Protein AF-A0A9D0VDA5-F1 (afdb_monomer_lite)

Foldseek 3Di:
DDDDDDDDDDDDDDDDDDDDDDDDDDDDDDDDDDDDDDDDDDDDDDDDDDDDDDDDDDDDDDDDDDDDDDDPPPPPLCCDPVLCVLCLLLLLLLLQQLVCCLQPVQLVLCVLVVHDPVVSVVLSVVLVVLLVCLVVCLLVLQAPFFLLVLLLVLLLLLLVLLLVLLVLLVPPCSVVSNSVSSSSSSNSSSSNVSSSVVLLVLNDDPVSSVVCPVSSVVSSVVSNCCSNPVLSVQLVVQCVVPNNSNSNSVSSNVVSVVSVVSSVSSVPSRDDRPPRDRPDPPPVPPPPPPD

pLDDT: mean 78.09, std 24.29, range [27.5, 98.62]

Secondary structure (DSSP, 8-state):
--------------------------------PPP------------------------PPP-----SS-S---------HHHHHHHHHHHHHHHHHHHHIIIIIHHHHHHHTT--HHHHHHHHHHHHHHHHGGGGTHHHHHHHS-HHHHHHHHHHHHHHHHHHHHHHTTSTTHHHHHHHHHHHHHHHHHHHHHHHHHHHHHHS-HHHHHHHHHHHHHHHHHHHHIIIIIIHHHHHHHHHHH-HHHHHHHHHHHHHHHHHHHHHHHHHHS---TT--PPPTTGGGSSSS--

Structure (mmCIF, N/CA/C/O backbone):
data_AF-A0A9D0VDA5-F1
#
_entry.id   AF-A0A9D0VDA5-F1
#
loop_
_atom_site.group_PDB
_atom_site.id
_atom_site.type_symbol
_atom_site.label_atom_id
_atom_site.label_alt_id
_atom_site.label_comp_id
_atom_site.label_asym_id
_atom_site.label_entity_id
_atom_site.label_seq_id
_atom_site.pdbx_PDB_ins_code
_atom_site.Cartn_x
_atom_site.Cartn_y
_atom_site.Cartn_z
_atom_site.occupancy
_atom_site.B_iso_or_equiv
_atom_site.auth_seq_id
_atom_site.auth_c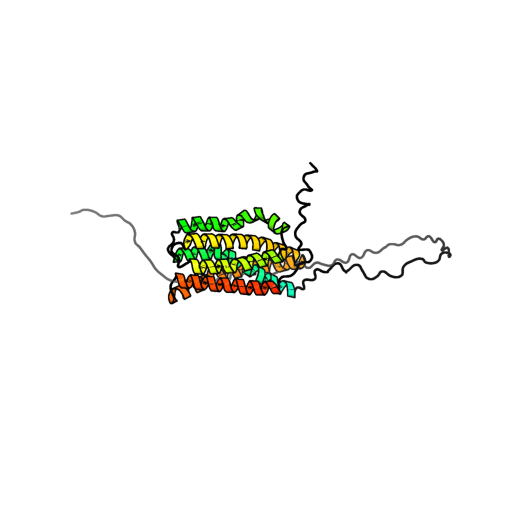omp_id
_atom_site.auth_asym_id
_atom_site.auth_atom_id
_atom_site.pdbx_PDB_model_num
ATOM 1 N N . MET A 1 1 ? -19.949 72.648 50.184 1.00 31.92 1 MET A N 1
ATOM 2 C CA . MET A 1 1 ? -18.698 72.488 50.962 1.00 31.92 1 MET A CA 1
ATOM 3 C C . MET A 1 1 ? -18.262 71.029 50.827 1.00 31.92 1 MET A C 1
ATOM 5 O O . MET A 1 1 ? -19.143 70.183 50.840 1.00 31.92 1 MET A O 1
ATOM 9 N N . PRO A 1 2 ? -16.984 70.754 50.528 1.00 56.03 2 PRO A N 1
ATOM 10 C CA . PRO A 1 2 ? -16.570 70.307 49.188 1.00 56.03 2 PRO A CA 1
ATOM 11 C C . PRO A 1 2 ? -15.742 69.003 49.183 1.00 56.03 2 PRO A C 1
ATOM 13 O O . PRO A 1 2 ? -15.325 68.540 50.236 1.00 56.03 2 PRO A O 1
ATOM 16 N N . GLY A 1 3 ? -15.422 68.460 47.996 1.00 38.38 3 GLY A N 1
ATOM 17 C CA . GLY A 1 3 ? -14.423 67.381 47.903 1.00 38.38 3 GLY A CA 1
ATOM 18 C C . GLY A 1 3 ? -14.119 66.739 46.539 1.00 38.38 3 GLY A C 1
ATOM 19 O O . GLY A 1 3 ? -14.156 65.527 46.452 1.00 38.38 3 GLY A O 1
ATOM 20 N N . LYS A 1 4 ? -13.819 67.550 45.512 1.00 41.69 4 LYS A N 1
ATOM 21 C CA . LYS A 1 4 ? -12.876 67.330 44.377 1.00 41.69 4 LYS A CA 1
ATOM 22 C C . LYS A 1 4 ? -12.778 65.963 43.629 1.00 41.69 4 LYS A C 1
ATOM 24 O O . LYS A 1 4 ? -12.296 64.968 44.145 1.00 41.69 4 LYS A O 1
ATOM 29 N N . CYS A 1 5 ? -13.090 66.049 42.326 1.00 27.50 5 CYS A N 1
ATOM 30 C CA . CYS A 1 5 ? -12.587 65.321 41.132 1.00 27.50 5 CYS A CA 1
ATOM 31 C C . CYS A 1 5 ? -11.042 65.380 40.933 1.00 27.50 5 CYS A C 1
ATOM 33 O O . CYS A 1 5 ? -10.420 66.185 41.630 1.00 27.50 5 CYS A O 1
ATOM 35 N N . PRO A 1 6 ? -10.440 64.811 39.848 1.00 67.88 6 PRO A N 1
ATOM 36 C CA . PRO A 1 6 ? -10.756 63.635 38.994 1.00 67.88 6 PRO A CA 1
ATOM 37 C C . PRO A 1 6 ? -9.468 62.833 38.599 1.00 67.88 6 PRO A C 1
ATOM 39 O O . PRO A 1 6 ? -8.429 63.023 39.214 1.00 67.88 6 PRO A O 1
ATOM 42 N N . GLU A 1 7 ? -9.534 61.967 37.566 1.00 43.44 7 GLU A N 1
ATOM 43 C CA . GLU A 1 7 ? -8.636 61.932 36.368 1.00 43.44 7 GLU A CA 1
ATOM 44 C C . GLU A 1 7 ? -8.471 60.483 35.823 1.00 43.44 7 GLU A C 1
ATOM 46 O O . GLU A 1 7 ? -7.860 59.640 36.463 1.00 43.44 7 GLU A O 1
ATOM 51 N N . ASN A 1 8 ? -9.256 60.085 34.799 1.00 40.09 8 ASN A N 1
ATOM 52 C CA . ASN A 1 8 ? -8.877 59.967 33.362 1.00 40.09 8 ASN A CA 1
ATOM 53 C C . ASN A 1 8 ? -8.042 58.689 33.099 1.00 40.09 8 ASN A C 1
ATOM 55 O O . ASN A 1 8 ? -7.098 58.414 33.816 1.00 40.09 8 ASN A O 1
ATOM 59 N N . ALA A 1 9 ? -8.294 57.795 32.145 1.00 39.72 9 ALA A N 1
ATOM 60 C CA . ALA A 1 9 ? -8.808 57.842 30.776 1.00 39.72 9 ALA A CA 1
ATOM 61 C C . ALA A 1 9 ? -9.233 56.383 30.415 1.00 39.72 9 ALA A C 1
ATOM 63 O O . ALA A 1 9 ? -8.871 55.464 31.136 1.00 39.72 9 ALA A O 1
ATOM 64 N N . ARG A 1 10 ? -9.931 55.996 29.342 1.00 39.72 10 ARG A N 1
ATOM 65 C CA . ARG A 1 10 ? -10.233 56.589 28.036 1.00 39.72 10 ARG A CA 1
ATOM 66 C C . ARG A 1 10 ? -11.338 55.709 27.387 1.00 39.72 10 ARG A C 1
ATOM 68 O O . ARG A 1 10 ? -11.274 54.487 27.485 1.00 39.72 10 ARG A O 1
ATOM 75 N N . LYS A 1 11 ? -12.334 56.335 26.744 1.00 35.53 11 LYS A N 1
ATOM 76 C CA . LYS A 1 11 ? -13.363 55.752 25.836 1.00 35.53 11 LYS A CA 1
ATOM 77 C C . LYS A 1 11 ? -12.675 55.135 24.586 1.00 35.53 11 LYS A C 1
ATOM 79 O O . LYS A 1 11 ? -11.646 55.674 24.192 1.00 35.53 11 LYS A O 1
ATOM 84 N N . MET A 1 12 ? -13.045 53.948 24.059 1.00 38.09 12 MET A N 1
ATOM 85 C CA . MET A 1 12 ? -14.156 53.603 23.114 1.00 38.09 12 MET A CA 1
ATOM 86 C C . MET A 1 12 ? -14.239 54.524 21.873 1.00 38.09 12 MET A C 1
ATOM 88 O O . MET A 1 12 ? -13.894 55.694 22.025 1.00 38.09 12 MET A O 1
ATOM 92 N N . PRO A 1 13 ? -14.893 54.168 20.739 1.00 49.78 13 PRO A N 1
ATOM 93 C CA . PRO A 1 13 ? -15.182 52.900 20.021 1.00 49.78 13 PRO A CA 1
ATOM 94 C C . PRO A 1 13 ? -14.811 53.047 18.494 1.00 49.78 13 PRO A C 1
ATOM 96 O O . PRO A 1 13 ? -14.209 54.044 18.122 1.00 49.78 13 PRO A O 1
ATOM 99 N N . GLY A 1 14 ? -14.909 52.080 17.567 1.00 38.03 14 GLY A N 1
ATOM 100 C CA . GLY A 1 14 ? -16.102 51.536 16.886 1.00 38.03 14 GLY A CA 1
ATOM 101 C C . GLY A 1 14 ? -16.583 52.345 15.651 1.00 38.03 14 GLY A C 1
ATOM 102 O O . GLY A 1 14 ? -17.078 53.446 15.844 1.00 38.03 14 GLY A O 1
ATOM 103 N N . VAL A 1 15 ? -16.567 51.699 14.458 1.00 38.84 15 VAL A N 1
ATOM 104 C CA . VAL A 1 15 ? -17.407 51.926 13.232 1.00 38.84 15 VAL A CA 1
ATOM 105 C C . VAL A 1 15 ? -17.038 53.193 12.395 1.00 38.84 15 VAL A C 1
ATOM 107 O O . VAL A 1 15 ? -16.824 54.242 12.971 1.00 38.84 15 VAL A O 1
ATOM 110 N N . GLU A 1 16 ? -16.818 53.215 11.060 1.00 35.59 16 GLU A N 1
ATOM 111 C CA . GLU A 1 16 ? -17.694 52.841 9.927 1.00 35.59 16 GLU A CA 1
ATOM 112 C C . GLU A 1 16 ? -17.002 52.920 8.521 1.00 35.59 16 GLU A C 1
ATOM 114 O O . GLU A 1 16 ? -16.037 53.651 8.334 1.00 35.59 16 GLU A O 1
ATOM 119 N N . ARG A 1 17 ? -17.564 52.161 7.558 1.00 36.16 17 ARG A N 1
ATOM 120 C CA . ARG A 1 17 ? -17.576 52.156 6.059 1.00 36.16 17 ARG A CA 1
ATOM 121 C C . ARG A 1 17 ? -16.579 52.917 5.136 1.00 36.16 17 ARG A C 1
ATOM 123 O O . ARG A 1 17 ? -16.511 54.134 5.110 1.00 36.16 17 ARG A O 1
ATOM 130 N N . ALA A 1 18 ? -16.030 52.112 4.209 1.00 38.81 18 ALA A N 1
ATOM 131 C CA . ALA A 1 18 ? -15.964 52.188 2.728 1.00 38.81 18 ALA A CA 1
ATOM 132 C C . ALA A 1 18 ? -15.865 53.529 1.963 1.00 38.81 18 ALA A C 1
ATOM 134 O O . ALA A 1 18 ? -16.826 54.289 1.924 1.00 38.81 18 ALA A O 1
ATOM 135 N N . THR A 1 19 ? -14.814 53.648 1.135 1.00 37.31 19 THR A N 1
ATOM 136 C CA . THR A 1 19 ? -14.836 54.286 -0.201 1.00 37.31 19 THR A CA 1
ATOM 137 C C . THR A 1 19 ? -13.821 53.627 -1.152 1.00 37.31 19 THR A C 1
ATOM 139 O O . THR A 1 19 ? -12.730 53.225 -0.752 1.00 37.31 19 THR A O 1
ATOM 142 N N . GLU A 1 20 ? -14.212 53.488 -2.423 1.00 38.09 20 GLU A N 1
ATOM 143 C CA . GLU A 1 20 ? -13.406 53.009 -3.554 1.00 38.09 20 GLU A CA 1
ATOM 144 C C . GLU A 1 20 ? -12.290 53.993 -3.943 1.00 38.09 20 GLU A C 1
ATOM 146 O O . GLU A 1 20 ? -12.523 55.201 -4.042 1.00 38.09 20 GLU A O 1
ATOM 151 N N . HIS A 1 21 ? -11.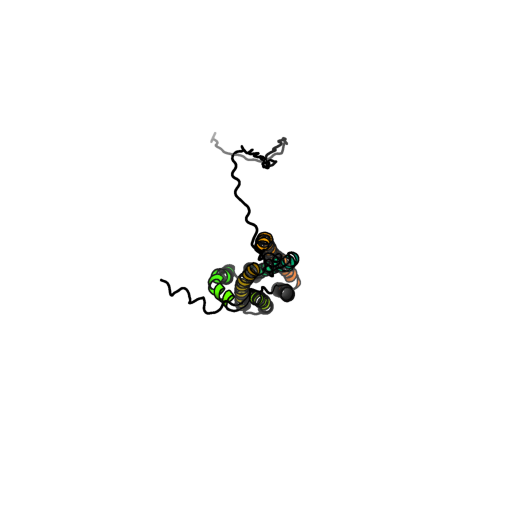116 53.475 -4.326 1.00 37.44 21 HIS A N 1
ATOM 152 C CA . HIS A 1 21 ? -10.295 54.147 -5.331 1.00 37.44 21 HIS A CA 1
ATOM 153 C C . HIS A 1 21 ? -9.469 53.182 -6.184 1.00 37.44 21 HIS A C 1
ATOM 155 O O . HIS A 1 21 ? -8.795 52.270 -5.711 1.00 37.44 21 HIS A O 1
ATOM 161 N N . SER A 1 22 ? -9.557 53.438 -7.484 1.00 43.28 22 SER A N 1
ATOM 162 C CA . SER A 1 22 ? -8.870 52.810 -8.600 1.00 43.28 22 SER A CA 1
ATOM 163 C C . SER A 1 22 ? -7.345 52.799 -8.465 1.00 43.28 22 SER A C 1
ATOM 165 O O . SER A 1 22 ? -6.737 53.829 -8.188 1.00 43.28 22 SER A O 1
ATOM 167 N N . GLY A 1 23 ? -6.719 51.677 -8.821 1.00 35.97 23 GLY A N 1
ATOM 168 C CA . GLY A 1 23 ? -5.271 51.590 -8.998 1.00 35.97 23 GLY A CA 1
ATOM 169 C C . GLY A 1 23 ? -4.882 50.378 -9.834 1.00 35.97 23 GLY A C 1
ATOM 170 O O . GLY A 1 23 ? -4.684 49.287 -9.312 1.00 35.97 23 GLY A O 1
ATOM 171 N N . ARG A 1 24 ? -4.779 50.564 -11.156 1.00 40.16 24 ARG A N 1
ATOM 172 C CA . ARG A 1 24 ? -4.154 49.601 -12.074 1.00 40.16 24 ARG A CA 1
ATOM 173 C C . ARG A 1 24 ? -2.717 49.333 -11.625 1.00 40.16 24 ARG A C 1
ATOM 175 O O . ARG A 1 24 ? -1.871 50.209 -11.763 1.00 40.16 24 ARG A O 1
ATOM 182 N N . SER A 1 25 ? -2.427 48.105 -11.211 1.00 40.22 25 SER A N 1
ATOM 183 C CA . SER A 1 25 ? -1.065 47.575 -11.172 1.00 40.22 25 SER A CA 1
ATOM 184 C C . SER A 1 25 ? -0.893 46.594 -12.330 1.00 40.22 25 SER A C 1
ATOM 186 O O . SER A 1 25 ? -1.501 45.525 -12.366 1.00 40.22 25 SER A O 1
ATOM 188 N N . ARG A 1 26 ? -0.117 47.008 -13.334 1.00 42.28 26 ARG A N 1
ATOM 189 C CA . ARG A 1 26 ? 0.438 46.143 -14.379 1.00 42.28 26 ARG A CA 1
ATOM 190 C C . ARG A 1 26 ? 1.925 45.954 -14.102 1.00 42.28 26 ARG A C 1
ATOM 192 O O . ARG A 1 26 ? 2.589 46.917 -13.727 1.00 42.28 26 ARG A O 1
ATOM 199 N N . SER A 1 27 ? 2.407 44.764 -14.474 1.00 41.44 27 SER A N 1
ATOM 200 C CA . SER A 1 27 ? 3.766 44.387 -14.927 1.00 41.44 27 SER A CA 1
ATOM 201 C C . SER A 1 27 ? 4.410 43.279 -14.066 1.00 41.44 27 SER A C 1
ATOM 203 O O . SER A 1 27 ? 3.973 43.093 -12.934 1.00 41.44 27 SE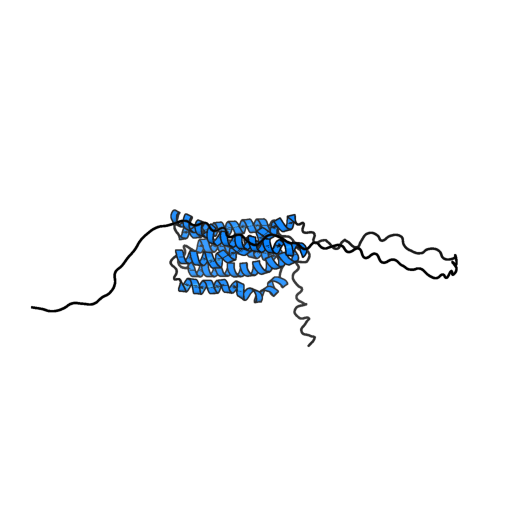R A O 1
ATOM 205 N N . PRO A 1 28 ? 5.443 42.543 -14.538 1.00 43.84 28 PRO A N 1
ATOM 206 C CA . PRO A 1 28 ? 6.037 42.484 -15.881 1.00 43.84 28 PRO A CA 1
ATOM 207 C C . PRO A 1 28 ? 6.438 41.034 -16.262 1.00 43.84 28 PRO A C 1
ATOM 209 O O . PRO A 1 28 ? 7.555 40.615 -15.983 1.00 43.84 28 PRO A O 1
ATOM 212 N N . TRP A 1 29 ? 5.594 40.250 -16.936 1.00 35.94 29 TRP A N 1
ATOM 213 C CA . TRP A 1 29 ? 6.047 38.962 -17.498 1.00 35.94 29 TRP A CA 1
ATOM 214 C C . TRP A 1 29 ? 5.509 38.756 -18.905 1.00 35.94 29 TRP A C 1
ATOM 216 O O . TRP A 1 29 ? 4.672 37.902 -19.169 1.00 35.94 29 TRP A O 1
ATOM 226 N N . THR A 1 30 ? 6.025 39.560 -19.834 1.00 45.59 30 THR A N 1
ATOM 227 C CA . THR A 1 30 ? 5.949 39.260 -21.263 1.00 45.59 30 THR A CA 1
ATOM 228 C C . THR A 1 30 ? 7.252 39.631 -21.963 1.00 45.59 30 THR A C 1
ATOM 230 O O . THR A 1 30 ? 7.603 40.802 -22.061 1.00 45.59 30 THR A O 1
ATOM 233 N N . ALA A 1 31 ? 7.868 38.591 -22.528 1.00 43.00 31 ALA A N 1
ATOM 234 C CA . ALA A 1 31 ? 8.718 38.577 -23.716 1.00 43.00 31 ALA A CA 1
ATOM 235 C C . ALA A 1 31 ? 10.140 39.170 -23.641 1.00 43.00 31 ALA A C 1
ATOM 237 O O . ALA A 1 31 ? 10.337 40.380 -23.647 1.00 43.00 31 ALA A O 1
ATOM 238 N N . ARG A 1 32 ? 11.134 38.288 -23.842 1.00 39.22 32 ARG A N 1
ATOM 239 C CA . ARG A 1 32 ? 11.932 38.234 -25.088 1.00 39.22 32 ARG A CA 1
ATOM 240 C C . ARG A 1 32 ? 12.783 36.958 -25.133 1.00 39.22 32 ARG A C 1
ATOM 242 O O . ARG A 1 32 ? 13.679 36.769 -24.323 1.00 39.22 32 ARG A O 1
ATOM 249 N N . ARG A 1 33 ? 12.508 36.089 -26.111 1.00 48.56 33 ARG A N 1
ATOM 250 C CA . ARG A 1 33 ? 13.415 35.005 -26.525 1.00 48.56 33 ARG A CA 1
ATOM 251 C C . ARG A 1 33 ? 14.551 35.611 -27.366 1.00 48.56 33 ARG A C 1
ATOM 253 O O . ARG A 1 33 ? 14.235 36.380 -28.280 1.00 48.56 33 ARG A O 1
ATOM 260 N N . PRO A 1 34 ? 15.832 35.276 -27.140 1.00 42.03 34 PRO A N 1
ATOM 261 C CA . PRO A 1 34 ? 16.901 35.684 -28.044 1.00 42.03 34 PRO A CA 1
ATOM 262 C C . PRO A 1 34 ? 16.787 34.908 -29.363 1.00 42.03 34 PRO A C 1
ATOM 264 O O . PRO A 1 34 ? 16.762 33.678 -29.374 1.00 42.03 34 PRO A O 1
ATOM 267 N N . ARG A 1 35 ? 16.703 35.625 -30.489 1.00 47.88 35 ARG A N 1
ATOM 268 C CA . ARG A 1 35 ? 16.877 35.046 -31.827 1.00 47.88 35 ARG A CA 1
ATOM 269 C C . ARG A 1 35 ? 18.361 34.733 -32.022 1.00 47.88 35 ARG A C 1
ATOM 271 O O . ARG A 1 35 ? 19.173 35.653 -32.045 1.00 47.88 35 ARG A O 1
ATOM 278 N N . LEU A 1 36 ? 18.702 33.460 -32.207 1.00 48.91 36 LEU A N 1
ATOM 279 C CA . LEU A 1 36 ? 20.015 33.051 -32.705 1.00 48.91 36 LEU A CA 1
ATOM 280 C C . LEU A 1 36 ? 20.150 33.523 -34.158 1.00 48.91 36 LEU A C 1
ATOM 282 O O . LEU A 1 36 ? 19.452 33.057 -35.059 1.00 48.91 36 LEU A O 1
ATOM 286 N N . ARG A 1 37 ? 21.021 34.509 -34.369 1.00 41.72 37 ARG A N 1
ATOM 287 C CA . ARG A 1 37 ? 21.368 35.053 -35.680 1.00 41.72 37 ARG A CA 1
ATOM 288 C C . ARG A 1 37 ? 22.383 34.099 -36.316 1.00 41.72 37 ARG A C 1
ATOM 290 O O . ARG A 1 37 ? 23.514 34.019 -35.850 1.00 41.72 37 ARG A O 1
ATOM 297 N N . ARG A 1 38 ? 21.981 33.364 -37.360 1.00 44.06 38 ARG A N 1
ATOM 298 C CA . ARG A 1 38 ? 22.910 32.620 -38.229 1.00 44.06 38 ARG A CA 1
ATOM 299 C C . ARG A 1 38 ? 23.853 33.629 -38.888 1.00 44.06 38 ARG A C 1
ATOM 301 O O . ARG A 1 38 ? 23.430 34.391 -39.752 1.00 44.06 38 ARG A O 1
ATOM 308 N N . GLY A 1 39 ? 25.104 33.665 -38.440 1.00 34.16 39 GLY A N 1
ATOM 309 C CA . GLY A 1 39 ? 26.191 34.341 -39.136 1.00 34.16 39 GLY A CA 1
ATOM 310 C C . GLY A 1 39 ? 26.776 33.398 -40.179 1.00 34.16 39 GLY A C 1
ATOM 311 O O . GLY A 1 39 ? 27.405 32.406 -39.830 1.00 34.16 39 GLY A O 1
ATOM 312 N N . SER A 1 40 ? 26.541 33.693 -41.453 1.00 43.00 40 SER A N 1
ATOM 313 C CA . SER A 1 40 ? 27.257 33.111 -42.584 1.00 43.00 40 SER A CA 1
ATOM 314 C C . SER A 1 40 ? 28.664 33.711 -42.637 1.00 43.00 40 SER A C 1
ATOM 316 O O . SER A 1 40 ? 28.831 34.846 -43.085 1.00 43.00 40 SER A O 1
ATOM 318 N N . VAL A 1 41 ? 29.671 32.974 -42.167 1.00 41.59 41 VAL A N 1
ATOM 319 C CA . VAL A 1 41 ? 31.073 33.313 -42.437 1.00 41.59 41 VAL A CA 1
ATOM 320 C C . VAL A 1 41 ? 31.451 32.656 -43.755 1.00 41.59 41 VAL A C 1
ATOM 322 O O . VAL A 1 41 ? 31.598 31.443 -43.858 1.00 41.59 41 VAL A O 1
ATOM 325 N N . GLN A 1 42 ? 31.538 33.492 -44.781 1.00 39.75 42 GLN A N 1
ATOM 326 C CA . GLN A 1 42 ? 31.983 33.148 -46.118 1.00 39.75 42 GLN A CA 1
ATOM 327 C C . GLN A 1 42 ? 33.481 33.460 -46.186 1.00 39.75 42 GLN A C 1
ATOM 329 O O . GLN A 1 42 ? 33.864 34.618 -46.335 1.00 39.75 42 GLN A O 1
ATOM 334 N N . ALA A 1 43 ? 34.328 32.444 -46.024 1.00 38.22 43 ALA A N 1
ATOM 335 C CA . ALA A 1 43 ? 35.764 32.572 -46.243 1.00 38.22 43 ALA A CA 1
ATOM 336 C C . ALA A 1 43 ? 36.088 32.120 -47.673 1.00 38.22 43 ALA A C 1
ATOM 338 O O . ALA A 1 43 ? 35.882 30.964 -48.036 1.00 38.22 43 ALA A O 1
ATOM 339 N N . ARG A 1 44 ? 36.536 33.073 -48.497 1.00 35.50 44 ARG A N 1
ATOM 340 C CA . ARG A 1 44 ? 37.102 32.843 -49.832 1.00 35.50 44 ARG A CA 1
ATOM 341 C C . ARG A 1 44 ? 38.560 32.405 -49.703 1.00 35.50 44 ARG A C 1
ATOM 343 O O . ARG A 1 44 ? 39.287 32.938 -48.869 1.00 35.50 44 ARG A O 1
ATOM 350 N N . CYS A 1 45 ? 38.966 31.494 -50.580 1.00 34.94 45 CYS A N 1
ATOM 351 C CA . CYS A 1 45 ? 40.355 31.136 -50.864 1.00 34.94 45 CYS A CA 1
ATOM 352 C C . CYS A 1 45 ? 41.149 32.310 -51.465 1.00 34.94 45 CYS A C 1
ATOM 354 O O . CYS A 1 45 ? 40.562 33.195 -52.097 1.00 34.94 45 CYS A O 1
ATOM 356 N N . PRO A 1 46 ? 42.486 32.206 -51.435 1.00 48.72 46 PRO A N 1
ATOM 357 C CA . PRO A 1 46 ? 43.295 32.489 -52.610 1.00 48.72 46 PRO A CA 1
ATOM 358 C C . PRO A 1 46 ? 44.080 31.256 -53.082 1.00 48.72 46 PRO A C 1
ATOM 360 O O . PRO A 1 46 ? 44.391 30.345 -52.320 1.00 48.72 46 PRO A O 1
ATOM 363 N N . ALA A 1 47 ? 44.324 31.261 -54.388 1.00 38.66 47 ALA A N 1
ATOM 364 C CA . ALA A 1 47 ? 44.941 30.231 -55.205 1.00 38.66 47 ALA A CA 1
ATOM 365 C C . ALA A 1 47 ? 46.472 30.166 -55.075 1.00 38.66 47 ALA A C 1
ATOM 367 O O . ALA A 1 47 ? 47.107 31.155 -54.713 1.00 38.66 47 ALA A O 1
ATOM 368 N N . GLY A 1 48 ? 47.048 29.043 -55.518 1.00 32.84 48 GLY A N 1
ATOM 369 C CA . GLY A 1 48 ? 48.411 29.009 -56.051 1.00 32.84 48 GLY A CA 1
ATOM 370 C C . GLY A 1 48 ? 49.121 27.660 -55.940 1.00 32.84 48 GLY A C 1
ATOM 371 O O . GLY A 1 48 ? 49.466 27.257 -54.836 1.00 32.84 48 GLY A O 1
ATOM 372 N N . GLY A 1 49 ? 49.428 27.047 -57.090 1.00 33.22 49 GLY A N 1
ATOM 373 C CA . GLY A 1 49 ? 50.712 26.362 -57.288 1.00 33.22 49 GLY A CA 1
ATOM 374 C C . GLY A 1 49 ? 50.698 24.847 -57.492 1.00 33.22 49 GLY A C 1
ATOM 375 O O . GLY A 1 49 ? 50.980 24.099 -56.566 1.00 33.22 49 GLY A O 1
ATOM 376 N N . ASP A 1 50 ? 50.412 24.444 -58.728 1.00 37.50 50 ASP A N 1
ATOM 377 C CA . ASP A 1 50 ? 50.992 23.354 -59.528 1.00 37.50 50 ASP A CA 1
ATOM 378 C C . ASP A 1 50 ? 52.012 22.400 -58.871 1.00 37.50 50 ASP A C 1
ATOM 380 O O . ASP A 1 50 ? 53.078 22.805 -58.416 1.00 37.50 50 ASP A O 1
ATOM 384 N N . THR A 1 51 ? 51.773 21.092 -58.997 1.00 42.00 51 THR A N 1
ATOM 385 C CA . THR A 1 51 ? 52.748 20.168 -59.609 1.00 42.00 51 THR A CA 1
ATOM 386 C C . THR A 1 51 ? 52.063 18.868 -60.018 1.00 42.00 51 THR A C 1
ATOM 388 O O . THR A 1 51 ? 51.346 18.225 -59.257 1.00 42.00 51 THR A O 1
ATOM 391 N N . MET A 1 52 ? 52.274 18.540 -61.286 1.00 35.97 52 MET A N 1
ATOM 392 C CA . MET A 1 52 ? 51.826 17.355 -61.990 1.00 35.97 52 MET A CA 1
ATOM 393 C C . MET A 1 52 ? 52.871 16.258 -61.793 1.00 35.97 52 MET A C 1
ATOM 395 O O . MET A 1 52 ? 54.031 16.475 -62.133 1.00 35.97 52 MET A O 1
ATOM 399 N N . THR A 1 53 ? 52.467 15.091 -61.299 1.00 40.47 53 THR A N 1
ATOM 400 C CA . THR A 1 53 ? 53.250 13.855 -61.419 1.00 40.47 53 THR A CA 1
ATOM 401 C C . THR A 1 53 ? 52.310 12.676 -61.652 1.00 40.47 53 THR A C 1
ATOM 403 O O . THR A 1 53 ? 51.597 12.232 -60.760 1.00 40.47 53 THR A O 1
ATOM 406 N N . GLU A 1 54 ? 52.300 12.261 -62.918 1.00 38.41 54 GLU A N 1
ATOM 407 C CA . GLU A 1 54 ? 52.381 10.881 -63.403 1.00 38.41 54 GLU A CA 1
ATOM 408 C C . GLU A 1 54 ? 51.442 9.822 -62.791 1.00 38.41 54 GLU A C 1
ATOM 410 O O . GLU A 1 54 ? 51.650 9.311 -61.694 1.00 38.41 54 GLU A O 1
ATOM 415 N N . GLN A 1 55 ? 50.428 9.440 -63.575 1.00 35.44 55 GLN A N 1
ATOM 416 C CA . GLN A 1 55 ? 49.649 8.214 -63.402 1.00 35.44 55 GLN A CA 1
ATOM 417 C C . GLN A 1 55 ? 50.401 7.030 -64.031 1.00 35.44 55 GLN A C 1
ATOM 419 O O . GLN A 1 55 ? 50.668 7.043 -65.231 1.00 35.44 55 GLN A O 1
ATOM 424 N N . ASP A 1 56 ? 50.676 5.999 -63.232 1.00 37.59 56 ASP A N 1
ATOM 425 C CA . ASP A 1 56 ? 51.139 4.679 -63.677 1.00 37.59 56 ASP A CA 1
ATOM 426 C C . ASP A 1 56 ? 49.936 3.708 -63.766 1.00 37.59 56 ASP A C 1
ATOM 428 O O . ASP A 1 56 ? 49.214 3.559 -62.772 1.00 37.59 56 ASP A O 1
ATOM 432 N N . PRO A 1 57 ? 49.645 3.073 -64.921 1.00 48.44 57 PRO A N 1
ATOM 433 C CA . PRO A 1 57 ? 48.441 2.277 -65.107 1.00 48.44 57 PRO A CA 1
ATOM 434 C C . PRO A 1 57 ? 48.725 0.769 -65.059 1.00 48.44 57 PRO A C 1
ATOM 436 O O . PRO A 1 57 ? 48.575 0.097 -66.071 1.00 48.44 57 PRO A O 1
ATOM 439 N N . THR A 1 58 ? 49.047 0.189 -63.902 1.00 44.59 58 THR A N 1
ATOM 440 C CA . THR A 1 58 ? 48.937 -1.275 -63.719 1.00 44.59 58 THR A CA 1
ATOM 441 C C . THR A 1 58 ? 48.709 -1.662 -62.260 1.00 44.59 58 THR A C 1
ATOM 443 O O . THR A 1 58 ? 49.665 -1.889 -61.526 1.00 44.59 58 THR A O 1
ATOM 446 N N . SER A 1 59 ? 47.447 -1.788 -61.837 1.00 39.25 59 SER A N 1
ATOM 447 C CA . SER A 1 59 ? 47.011 -2.698 -60.759 1.00 39.25 59 SER A CA 1
ATOM 448 C C . SER A 1 59 ? 45.476 -2.820 -60.755 1.00 39.25 59 SER A C 1
ATOM 450 O O . SER A 1 59 ? 44.795 -1.796 -60.826 1.00 39.25 59 SER A O 1
ATOM 452 N N . PRO A 1 60 ? 44.907 -4.040 -60.723 1.00 53.47 60 PRO A N 1
ATOM 453 C CA . PRO A 1 60 ? 43.458 -4.250 -60.715 1.00 53.47 60 PRO A CA 1
ATOM 454 C C . PRO A 1 60 ? 42.835 -3.858 -59.359 1.00 53.47 60 PRO A C 1
ATOM 456 O O . PRO A 1 60 ? 43.507 -3.970 -58.332 1.00 53.47 60 PRO A O 1
ATOM 459 N N . PRO A 1 61 ? 41.562 -3.419 -59.323 1.00 43.97 61 PRO A N 1
ATOM 460 C CA . PRO A 1 61 ? 40.928 -2.980 -58.088 1.00 43.97 61 PRO A CA 1
ATOM 461 C C . PRO A 1 61 ? 40.548 -4.188 -57.225 1.00 43.97 61 PRO A C 1
ATOM 463 O O . PRO A 1 61 ? 39.757 -5.033 -57.643 1.00 43.97 61 PRO A O 1
ATOM 466 N N . ALA A 1 62 ? 41.103 -4.248 -56.017 1.00 45.06 62 ALA A N 1
ATOM 467 C CA . ALA A 1 62 ? 40.581 -5.061 -54.929 1.00 45.06 62 ALA A CA 1
ATOM 468 C C . ALA A 1 62 ? 39.681 -4.185 -54.045 1.00 45.06 62 ALA A C 1
ATOM 470 O O . ALA A 1 62 ? 40.060 -3.075 -53.676 1.00 45.06 62 ALA A O 1
ATOM 471 N N . ASP A 1 63 ? 38.512 -4.735 -53.732 1.00 43.34 63 ASP A N 1
ATOM 472 C CA . ASP A 1 63 ? 37.672 -4.447 -52.571 1.00 43.34 63 ASP A CA 1
ATOM 473 C C . ASP A 1 63 ? 37.053 -3.045 -52.447 1.00 43.34 63 ASP A C 1
ATOM 475 O O . ASP A 1 63 ? 37.674 -2.086 -52.005 1.00 43.34 63 ASP A O 1
ATOM 479 N N . THR A 1 64 ? 35.760 -2.950 -52.775 1.00 44.84 64 THR A N 1
ATOM 480 C CA . THR A 1 64 ? 34.724 -2.258 -51.971 1.00 44.84 64 THR A CA 1
ATOM 481 C C . THR A 1 64 ? 33.356 -2.425 -52.644 1.00 44.84 64 THR A C 1
ATOM 483 O O . THR A 1 64 ? 32.769 -1.496 -53.193 1.00 44.84 64 THR A O 1
ATOM 486 N N . ALA A 1 65 ? 32.839 -3.651 -52.608 1.00 44.34 65 ALA A N 1
ATOM 487 C CA . ALA A 1 65 ? 31.409 -3.912 -52.722 1.00 44.34 65 ALA A CA 1
ATOM 488 C C . ALA A 1 65 ? 30.929 -4.427 -51.359 1.00 44.34 65 ALA A C 1
ATOM 490 O O . ALA A 1 65 ? 31.616 -5.236 -50.745 1.00 44.34 65 ALA A O 1
ATOM 491 N N . ASP A 1 66 ? 29.772 -3.929 -50.926 1.00 43.75 66 ASP A N 1
ATOM 492 C CA . ASP A 1 66 ? 29.010 -4.335 -49.740 1.00 43.75 66 ASP A CA 1
ATOM 493 C C . ASP A 1 66 ? 29.673 -4.169 -48.367 1.00 43.75 66 ASP A C 1
ATOM 495 O O . ASP A 1 66 ? 30.353 -5.057 -47.877 1.00 43.75 66 ASP A O 1
ATOM 499 N N . THR A 1 67 ? 29.344 -3.058 -47.697 1.00 44.25 67 THR A N 1
ATOM 500 C CA . THR A 1 67 ? 28.699 -3.077 -46.364 1.00 44.25 67 THR A CA 1
ATOM 501 C C . THR A 1 67 ? 28.052 -1.709 -46.104 1.00 44.25 67 THR A C 1
ATOM 503 O O . THR A 1 67 ? 28.508 -0.918 -45.277 1.00 44.25 67 THR A O 1
ATOM 506 N N . ALA A 1 68 ? 26.997 -1.391 -46.853 1.00 48.62 68 ALA A N 1
ATOM 507 C CA . ALA A 1 68 ? 25.877 -0.670 -46.258 1.00 48.62 68 ALA A CA 1
ATOM 508 C C . ALA A 1 68 ? 24.966 -1.739 -45.630 1.00 48.62 68 ALA A C 1
ATOM 510 O O . ALA A 1 68 ? 24.866 -2.828 -46.184 1.00 48.62 68 ALA A O 1
ATOM 511 N N . ASP A 1 69 ? 24.341 -1.424 -44.498 1.00 48.09 69 ASP A N 1
ATOM 512 C CA . ASP A 1 69 ? 23.529 -2.320 -43.658 1.00 48.09 69 ASP A CA 1
ATOM 513 C C . ASP A 1 69 ? 24.286 -3.425 -42.911 1.00 48.09 69 ASP A C 1
ATOM 515 O O . ASP A 1 69 ? 24.534 -4.499 -43.434 1.00 48.09 69 ASP A O 1
ATOM 519 N N . THR A 1 70 ? 24.605 -3.159 -41.638 1.00 47.12 70 THR A N 1
ATOM 520 C CA . THR A 1 70 ? 24.146 -3.944 -40.465 1.00 47.12 70 THR A CA 1
ATOM 521 C C . THR A 1 70 ? 24.895 -3.484 -39.208 1.00 47.12 70 THR A C 1
ATOM 523 O O . THR A 1 70 ? 25.641 -4.240 -38.590 1.00 47.12 70 THR A O 1
ATOM 526 N N . ALA A 1 71 ? 24.726 -2.221 -38.820 1.00 45.06 71 ALA A N 1
ATOM 527 C CA . ALA A 1 71 ? 25.194 -1.728 -37.522 1.00 45.06 71 ALA A CA 1
ATOM 528 C C . ALA A 1 71 ? 24.091 -0.961 -36.778 1.00 45.06 71 ALA A C 1
ATOM 530 O O . ALA A 1 71 ? 24.376 -0.010 -36.062 1.00 45.06 71 ALA A O 1
ATOM 531 N N . ASP A 1 72 ? 22.834 -1.383 -36.952 1.00 44.00 72 ASP A N 1
ATOM 532 C CA . ASP A 1 72 ? 21.692 -0.831 -36.212 1.00 44.00 72 ASP A CA 1
ATOM 533 C C . ASP A 1 72 ? 20.715 -1.924 -35.746 1.00 44.00 72 ASP A C 1
ATOM 535 O O . ASP A 1 72 ? 19.499 -1.814 -35.844 1.00 44.00 72 ASP A O 1
ATOM 539 N N . THR A 1 73 ? 21.250 -3.043 -35.252 1.00 43.91 73 THR A N 1
ATOM 540 C CA . THR A 1 73 ? 20.454 -4.081 -34.567 1.00 43.91 73 THR A CA 1
ATOM 541 C C . THR A 1 73 ? 20.691 -4.091 -33.058 1.00 43.91 73 THR A C 1
ATOM 543 O O . THR A 1 73 ? 20.482 -5.111 -32.406 1.00 43.91 73 THR A O 1
ATOM 546 N N . ALA A 1 74 ? 21.126 -2.965 -32.489 1.00 43.66 74 ALA A N 1
ATOM 547 C CA . ALA A 1 74 ? 21.335 -2.810 -31.049 1.00 43.66 74 ALA A CA 1
ATOM 548 C C . ALA A 1 74 ? 20.222 -2.001 -30.349 1.00 43.66 74 ALA A C 1
ATOM 550 O O . ALA A 1 74 ? 20.460 -1.456 -29.277 1.00 43.66 74 ALA A O 1
ATOM 551 N N . ASP A 1 75 ? 19.007 -1.945 -30.910 1.00 44.00 75 ASP A N 1
ATOM 552 C CA . ASP A 1 75 ? 17.829 -1.371 -30.238 1.00 44.00 75 ASP A CA 1
ATOM 553 C C . ASP A 1 75 ? 16.727 -2.426 -30.047 1.00 44.00 75 ASP A C 1
ATOM 555 O O . ASP A 1 75 ? 15.648 -2.373 -30.627 1.00 44.00 75 ASP A O 1
ATOM 559 N N . THR A 1 76 ? 17.002 -3.463 -29.251 1.00 42.84 76 THR A N 1
ATOM 560 C CA . THR A 1 76 ? 15.987 -4.469 -28.872 1.00 42.84 76 THR A CA 1
ATOM 561 C C . THR A 1 76 ? 15.376 -4.217 -27.493 1.00 42.84 76 THR A C 1
ATOM 563 O O . THR A 1 76 ? 14.813 -5.130 -26.889 1.00 42.84 76 THR A O 1
ATOM 566 N N . ALA A 1 77 ? 15.431 -2.980 -26.997 1.00 50.38 77 ALA A N 1
ATOM 567 C CA . ALA A 1 77 ? 14.637 -2.531 -25.853 1.00 50.38 77 ALA A CA 1
ATOM 568 C C . ALA A 1 77 ? 13.578 -1.518 -26.308 1.00 50.38 77 ALA A C 1
ATOM 570 O O . ALA A 1 77 ? 13.375 -0.475 -25.687 1.00 50.38 77 ALA A O 1
ATOM 571 N N . ASP A 1 78 ? 12.891 -1.822 -27.409 1.00 52.41 78 ASP A N 1
ATOM 572 C CA . ASP A 1 78 ? 11.860 -0.954 -27.961 1.00 52.41 78 ASP A CA 1
ATOM 573 C C . ASP A 1 78 ? 10.549 -1.112 -27.160 1.00 52.41 78 ASP A C 1
ATOM 575 O O . ASP A 1 78 ? 9.521 -1.653 -27.592 1.00 52.41 78 ASP A O 1
ATOM 579 N N . THR A 1 79 ? 10.580 -0.667 -25.902 1.00 62.75 79 THR A N 1
ATOM 580 C CA . THR A 1 79 ? 9.364 -0.386 -25.146 1.00 62.75 79 THR A CA 1
ATOM 581 C C . THR A 1 79 ? 8.717 0.814 -25.826 1.00 62.75 79 THR A C 1
ATOM 583 O O . THR A 1 79 ? 9.065 1.960 -25.549 1.00 62.75 79 THR A O 1
ATOM 586 N N . SER A 1 80 ? 7.789 0.568 -26.754 1.00 81.81 80 SER A N 1
ATOM 587 C CA . SER A 1 80 ? 7.059 1.650 -27.421 1.00 81.81 80 SER A CA 1
ATOM 588 C C . SER A 1 80 ? 6.483 2.627 -26.385 1.00 81.81 80 SER A C 1
ATOM 590 O O . SER A 1 80 ? 6.047 2.216 -25.307 1.00 81.81 80 SER A O 1
ATOM 592 N N . TRP A 1 81 ? 6.454 3.931 -26.685 1.00 84.56 81 TRP A N 1
ATOM 593 C CA . TRP A 1 81 ? 5.910 4.948 -25.765 1.00 84.56 81 TRP A CA 1
ATOM 594 C C . TRP A 1 81 ? 4.513 4.592 -25.239 1.00 84.56 81 TRP A C 1
ATOM 596 O O . TRP A 1 81 ? 4.198 4.853 -24.080 1.00 84.56 81 TRP A O 1
ATOM 606 N N . ALA A 1 82 ? 3.689 3.955 -26.075 1.00 86.75 82 ALA A N 1
ATOM 607 C CA . ALA A 1 82 ? 2.377 3.449 -25.685 1.00 86.75 82 ALA A CA 1
ATOM 608 C C . ALA A 1 82 ? 2.468 2.400 -24.564 1.00 86.75 82 ALA A C 1
ATOM 610 O O . ALA A 1 82 ? 1.691 2.444 -23.611 1.00 86.75 82 ALA A O 1
ATOM 611 N N . ARG A 1 83 ? 3.446 1.488 -24.636 1.00 88.44 83 ARG A N 1
ATOM 612 C CA . ARG A 1 83 ? 3.698 0.495 -23.588 1.00 88.44 83 ARG A CA 1
ATOM 613 C C . ARG A 1 83 ? 4.173 1.163 -22.299 1.00 88.44 83 ARG A C 1
ATOM 615 O O . ARG A 1 83 ? 3.658 0.809 -21.248 1.00 88.44 83 ARG A O 1
ATOM 622 N N . ALA A 1 84 ? 5.064 2.154 -22.364 1.00 91.00 84 ALA A N 1
ATOM 623 C CA . ALA A 1 84 ? 5.491 2.920 -21.185 1.00 91.00 84 ALA A CA 1
ATOM 624 C C . ALA A 1 84 ? 4.304 3.594 -20.467 1.00 91.00 84 ALA A C 1
ATOM 626 O O . ALA A 1 84 ? 4.144 3.463 -19.253 1.00 91.00 84 ALA A O 1
ATOM 627 N N . TRP A 1 85 ? 3.409 4.233 -21.224 1.00 93.12 85 TRP A N 1
ATOM 628 C CA . TRP A 1 85 ? 2.180 4.826 -20.686 1.00 93.12 85 TRP A CA 1
ATOM 629 C C . TRP A 1 85 ? 1.218 3.814 -20.063 1.00 93.12 85 TRP A C 1
ATOM 631 O O . TRP A 1 85 ? 0.455 4.182 -19.174 1.00 93.12 85 TRP A O 1
ATOM 641 N N . ALA A 1 86 ? 1.244 2.556 -20.498 1.00 92.81 86 ALA A N 1
ATOM 642 C CA . ALA A 1 86 ? 0.335 1.543 -19.983 1.00 92.81 86 ALA A CA 1
ATOM 643 C C . ALA A 1 86 ? 0.695 1.076 -18.561 1.00 92.81 86 ALA A C 1
ATOM 645 O O . ALA A 1 86 ? -0.206 0.730 -17.801 1.00 92.81 86 ALA A O 1
ATOM 646 N N . TRP A 1 87 ? 1.976 1.073 -18.175 1.00 94.69 87 TRP A N 1
ATOM 647 C CA . TRP A 1 87 ? 2.391 0.548 -16.866 1.00 94.69 87 TRP A CA 1
ATOM 648 C C . TRP A 1 87 ? 3.026 1.575 -15.928 1.00 94.69 87 TRP A C 1
ATOM 650 O O . TRP A 1 87 ? 2.863 1.437 -14.720 1.00 94.69 87 TRP A O 1
ATOM 660 N N . VAL A 1 88 ? 3.718 2.611 -16.421 1.00 96.19 88 VAL A N 1
ATOM 661 C CA . VAL A 1 88 ? 4.386 3.594 -15.543 1.00 96.19 88 VAL A CA 1
ATOM 662 C C . VAL A 1 88 ? 3.383 4.305 -14.622 1.00 96.19 88 VAL A C 1
ATOM 664 O O . VAL A 1 88 ? 3.596 4.310 -13.408 1.00 96.19 88 VAL A O 1
ATOM 667 N N . PRO A 1 89 ? 2.269 4.874 -15.123 1.00 97.12 89 PRO A N 1
ATOM 668 C CA . PRO A 1 89 ? 1.345 5.610 -14.266 1.00 97.12 89 PRO A CA 1
ATOM 669 C C . PRO A 1 89 ? 0.678 4.721 -13.211 1.00 97.12 89 PRO A C 1
ATOM 671 O O . PRO A 1 89 ? 0.614 5.084 -12.036 1.00 97.12 89 PRO A O 1
ATOM 674 N N . SER A 1 90 ? 0.217 3.532 -13.610 1.00 97.06 90 SER A N 1
ATOM 675 C CA . SER A 1 90 ? -0.435 2.586 -12.702 1.00 97.06 90 SER A CA 1
ATOM 676 C C . SER A 1 90 ? 0.537 2.030 -11.663 1.00 97.06 90 SER A C 1
ATOM 678 O O . SER A 1 90 ? 0.171 1.918 -10.495 1.00 97.06 90 SER A O 1
ATOM 680 N N . LEU A 1 91 ? 1.784 1.740 -12.053 1.00 97.12 91 LEU A N 1
ATOM 681 C CA . LEU A 1 91 ? 2.818 1.252 -11.145 1.00 97.12 91 LEU A CA 1
ATOM 682 C C . LEU A 1 91 ? 3.082 2.259 -10.028 1.00 97.12 91 LEU A C 1
ATOM 684 O O . LEU A 1 91 ? 3.120 1.878 -8.861 1.00 97.12 91 LEU A O 1
ATOM 688 N N . TYR A 1 92 ? 3.199 3.543 -10.368 1.00 97.69 92 TYR A N 1
ATOM 689 C CA . TYR A 1 92 ? 3.482 4.590 -9.387 1.00 97.69 92 TYR A CA 1
ATOM 690 C C . TYR A 1 92 ? 2.273 5.014 -8.556 1.00 97.69 92 TYR A C 1
ATOM 692 O O . TYR A 1 92 ? 2.432 5.394 -7.396 1.00 97.69 92 TYR A O 1
ATOM 700 N N . PHE A 1 93 ? 1.063 4.865 -9.093 1.00 97.69 93 PHE A N 1
ATOM 701 C CA . PHE A 1 93 ? -0.147 4.945 -8.282 1.00 97.69 93 PHE A CA 1
ATOM 702 C C . PHE A 1 93 ? -0.176 3.830 -7.224 1.00 97.69 93 PHE A C 1
ATOM 704 O O . PHE A 1 93 ? -0.354 4.090 -6.034 1.00 97.69 93 PHE A O 1
ATOM 711 N N . VAL A 1 94 ? 0.084 2.586 -7.630 1.00 96.81 94 VAL A N 1
ATOM 712 C CA . VAL A 1 94 ? 0.128 1.439 -6.711 1.00 96.81 94 VAL A CA 1
ATOM 713 C C . VAL A 1 94 ? 1.310 1.521 -5.746 1.00 96.81 94 VAL A C 1
ATOM 715 O O . VAL A 1 94 ? 1.185 1.073 -4.616 1.00 96.81 94 VAL A O 1
ATOM 718 N N . GLN A 1 95 ? 2.427 2.136 -6.136 1.00 96.81 95 GLN A N 1
ATOM 719 C CA . GLN A 1 95 ? 3.552 2.395 -5.235 1.00 96.81 95 GLN A CA 1
ATOM 720 C C . GLN A 1 95 ? 3.167 3.359 -4.096 1.00 96.81 95 GLN A C 1
ATOM 722 O O . GLN A 1 95 ? 3.614 3.184 -2.966 1.00 96.81 95 GLN A O 1
ATOM 727 N N . GLY A 1 96 ? 2.325 4.365 -4.363 1.00 96.25 96 GLY A N 1
ATOM 728 C CA . GLY A 1 96 ? 1.922 5.351 -3.354 1.00 96.25 96 GLY A CA 1
ATOM 729 C C . GLY A 1 96 ? 0.860 4.857 -2.367 1.00 96.25 96 GLY A C 1
ATOM 730 O O . GLY A 1 96 ? 0.879 5.244 -1.200 1.00 96.25 96 GLY A O 1
ATOM 731 N N . LEU A 1 97 ? -0.050 3.979 -2.794 1.00 96.44 97 LEU A N 1
ATOM 732 C CA . LEU A 1 97 ? -1.161 3.518 -1.949 1.00 96.44 97 LEU A CA 1
ATOM 733 C C . LEU A 1 97 ? -0.741 2.850 -0.621 1.00 96.44 97 LEU A C 1
ATOM 735 O O . LEU A 1 97 ? -1.290 3.232 0.413 1.00 96.44 97 LEU A O 1
ATOM 739 N N . PRO A 1 98 ? 0.201 1.887 -0.577 1.00 96.50 98 PRO A N 1
ATOM 740 C CA . PRO A 1 98 ? 0.532 1.205 0.668 1.00 96.50 98 PRO A CA 1
ATOM 741 C C . PRO A 1 98 ? 1.238 2.134 1.660 1.00 96.50 98 PRO A C 1
ATOM 743 O O . PRO A 1 98 ? 1.022 2.012 2.865 1.00 96.50 98 PRO A O 1
ATOM 746 N N . TYR A 1 99 ? 2.001 3.117 1.167 1.00 95.75 99 TYR A N 1
ATOM 747 C CA . TYR A 1 99 ? 2.567 4.172 2.007 1.00 95.75 99 TYR A CA 1
ATOM 748 C C . TYR A 1 99 ? 1.467 4.932 2.762 1.00 95.75 99 TYR A C 1
ATOM 750 O O . TYR A 1 99 ? 1.553 5.099 3.977 1.00 95.75 99 TYR A O 1
ATOM 758 N N . VAL A 1 100 ? 0.405 5.333 2.063 1.00 95.94 100 VAL A N 1
ATOM 759 C CA . VAL A 1 100 ? -0.727 6.079 2.641 1.00 95.94 100 VAL A CA 1
ATOM 760 C C . VAL A 1 100 ? -1.521 5.217 3.609 1.00 95.94 100 VAL A C 1
ATOM 762 O O . VAL A 1 100 ? -1.894 5.668 4.691 1.00 95.94 100 VAL A O 1
ATOM 765 N N . VAL A 1 101 ? -1.753 3.956 3.240 1.00 97.00 101 VAL A N 1
ATOM 766 C CA . VAL A 1 101 ? -2.443 2.981 4.090 1.00 97.00 101 VAL A CA 1
ATOM 767 C C . VAL A 1 101 ? -1.753 2.862 5.451 1.00 97.00 101 VAL A C 1
ATOM 769 O O . VAL A 1 101 ? -2.408 2.897 6.493 1.00 97.00 101 VAL A O 1
ATOM 772 N N . VAL A 1 102 ? -0.427 2.750 5.453 1.00 97.12 102 VAL A N 1
ATOM 773 C CA . VAL A 1 102 ? 0.336 2.524 6.682 1.00 97.12 102 VAL A CA 1
ATOM 774 C C . VAL A 1 102 ? 0.549 3.811 7.475 1.00 97.12 102 VAL A C 1
ATOM 776 O O . VAL A 1 102 ? 0.405 3.788 8.694 1.00 97.12 102 VAL A O 1
ATOM 779 N N . ASN A 1 103 ? 0.887 4.925 6.825 1.00 94.62 103 ASN A N 1
ATOM 780 C CA . ASN A 1 103 ? 1.306 6.142 7.531 1.00 94.62 103 ASN A CA 1
ATOM 781 C C . ASN A 1 103 ? 0.144 7.077 7.876 1.00 94.62 103 ASN A C 1
ATOM 783 O O . ASN A 1 103 ? 0.219 7.803 8.866 1.00 94.62 103 ASN A O 1
ATOM 787 N N . ASN A 1 104 ? -0.945 7.033 7.107 1.00 94.50 104 ASN A N 1
ATOM 788 C CA . ASN A 1 104 ? -2.061 7.960 7.263 1.00 94.50 104 ASN A CA 1
ATOM 789 C C . ASN A 1 104 ? -3.335 7.225 7.675 1.00 94.50 104 ASN A C 1
ATOM 791 O O . ASN A 1 104 ? -3.921 7.564 8.703 1.00 94.50 104 ASN A O 1
ATOM 795 N N . LEU A 1 105 ? -3.759 6.196 6.930 1.00 95.56 105 LEU A N 1
ATOM 796 C CA . LEU A 1 105 ? -5.006 5.491 7.260 1.00 95.56 105 LEU A CA 1
ATOM 797 C C . LEU A 1 105 ? -4.903 4.785 8.606 1.00 95.56 105 LEU A C 1
ATOM 799 O O . LEU A 1 105 ? -5.871 4.833 9.354 1.00 95.56 105 LEU A O 1
ATOM 803 N N . SER A 1 106 ? -3.758 4.190 8.956 1.00 95.94 106 SER A N 1
ATOM 804 C CA . SER A 1 106 ? -3.606 3.545 10.268 1.00 95.94 106 SER A CA 1
ATOM 805 C C . SER A 1 106 ? -3.777 4.544 11.427 1.00 95.94 106 SER A C 1
ATOM 807 O O . SER A 1 106 ? -4.440 4.231 12.414 1.00 95.94 106 SER A O 1
ATOM 809 N N . VAL A 1 107 ? -3.277 5.779 11.282 1.00 96.25 107 VAL A N 1
ATOM 810 C CA . VAL A 1 107 ? -3.441 6.860 12.269 1.00 96.25 107 VAL A CA 1
ATOM 811 C C . VAL A 1 107 ? -4.912 7.222 12.426 1.00 96.25 107 VAL A C 1
ATOM 813 O O . VAL A 1 107 ? -5.410 7.275 13.551 1.00 96.25 107 VAL A O 1
ATOM 816 N N . VAL A 1 108 ? -5.613 7.460 11.313 1.00 96.75 108 VAL A N 1
ATOM 817 C CA . VAL A 1 108 ? -7.030 7.848 11.342 1.00 96.75 108 VAL A CA 1
ATOM 818 C C . VAL A 1 108 ? -7.887 6.703 11.887 1.00 96.75 108 VAL A C 1
ATOM 820 O O . VAL A 1 108 ? -8.686 6.932 12.790 1.00 96.75 108 VAL A O 1
ATOM 823 N N . LEU A 1 109 ? -7.660 5.472 11.425 1.00 97.12 109 LEU A N 1
ATOM 824 C CA . LEU A 1 109 ? -8.297 4.250 11.919 1.00 97.12 109 LEU A CA 1
ATOM 825 C C . LEU A 1 109 ? -8.181 4.142 13.441 1.00 97.12 109 LEU A C 1
ATOM 827 O O . LEU A 1 109 ? -9.193 4.133 14.139 1.00 97.12 109 LEU A O 1
ATOM 831 N N . TYR A 1 110 ? -6.959 4.136 13.977 1.00 97.44 110 TYR A N 1
ATOM 832 C CA . TYR A 1 110 ? -6.753 4.022 15.421 1.00 97.44 110 TYR A CA 1
ATOM 833 C C . TYR A 1 110 ? -7.331 5.204 16.189 1.00 97.44 110 TYR A C 1
ATOM 835 O O . TYR A 1 110 ? -7.829 5.025 17.301 1.00 97.44 110 TYR A O 1
ATOM 843 N N . LYS A 1 111 ? -7.328 6.399 15.592 1.00 96.81 111 LYS A N 1
ATOM 844 C CA . LYS A 1 111 ? -7.950 7.565 16.208 1.00 96.81 111 LYS A CA 1
ATOM 845 C C . LYS A 1 111 ? -9.468 7.421 16.315 1.00 96.81 111 LYS A C 1
ATOM 847 O O . LYS A 1 111 ? -10.023 7.801 17.343 1.00 96.81 111 LYS A O 1
ATOM 852 N N . THR A 1 112 ? -10.125 6.864 15.296 1.00 95.44 112 THR A N 1
ATOM 853 C CA . THR A 1 112 ? -11.576 6.599 15.323 1.00 95.44 112 THR A CA 1
ATOM 854 C C . THR A 1 112 ? -11.968 5.472 16.277 1.00 95.44 112 THR A C 1
ATOM 856 O O . THR A 1 112 ? -13.085 5.469 16.776 1.00 95.44 112 THR A O 1
ATOM 859 N N . LEU A 1 113 ? -11.040 4.558 16.578 1.00 94.88 113 LEU A N 1
ATOM 860 C CA . LEU A 1 113 ? -11.199 3.495 17.577 1.00 94.88 113 LEU A CA 1
ATOM 861 C C . LEU A 1 113 ? -10.742 3.929 18.982 1.00 94.88 113 LEU A C 1
ATOM 863 O O . LEU A 1 113 ? -10.456 3.090 19.831 1.00 94.88 113 LEU A O 1
ATOM 867 N N . GLU A 1 114 ? -10.622 5.240 19.210 1.00 95.25 114 GLU A N 1
ATOM 868 C CA . GLU A 1 114 ? -10.296 5.854 20.504 1.00 95.25 114 GLU A CA 1
ATOM 869 C C . GLU A 1 114 ? -8.948 5.420 21.117 1.00 95.25 114 GLU A C 1
ATOM 871 O O . GLU A 1 114 ? -8.706 5.575 22.317 1.00 95.25 114 GLU A O 1
ATOM 876 N N . VAL A 1 115 ? -8.005 4.946 20.296 1.00 96.56 115 VAL A N 1
ATOM 877 C CA . VAL A 1 115 ? -6.638 4.661 20.753 1.00 96.56 115 VAL A CA 1
ATOM 878 C C . VAL A 1 115 ? -5.939 5.974 21.125 1.00 96.56 115 VAL A C 1
ATOM 880 O O . VAL A 1 115 ? -6.067 7.001 20.453 1.00 96.56 115 VAL A O 1
ATOM 883 N N . SER A 1 116 ? -5.164 5.956 22.212 1.00 96.94 116 SER A N 1
ATOM 884 C CA . SER A 1 116 ? -4.455 7.147 22.680 1.00 96.94 116 SER A CA 1
ATOM 885 C C . SER A 1 116 ? -3.414 7.638 21.667 1.00 96.94 116 SER A C 1
ATOM 887 O O . SER A 1 116 ? -2.650 6.859 21.093 1.00 96.94 116 SER A O 1
ATOM 889 N N . ASN A 1 117 ? -3.322 8.962 21.501 1.00 95.50 117 ASN A N 1
ATOM 890 C CA . ASN A 1 117 ? -2.383 9.583 20.559 1.00 95.50 117 ASN A CA 1
ATOM 891 C C . ASN A 1 117 ? -0.923 9.177 20.831 1.00 95.50 117 ASN A C 1
ATOM 893 O O . ASN A 1 117 ? -0.154 9.021 19.893 1.00 95.50 117 ASN A O 1
ATOM 897 N N . SER A 1 118 ? -0.540 8.970 22.098 1.00 95.81 118 SER A N 1
ATOM 898 C CA . SER A 1 118 ? 0.814 8.532 22.458 1.00 95.81 118 SER A CA 1
ATOM 899 C C . SER A 1 118 ? 1.146 7.146 21.902 1.00 95.81 118 SER A C 1
ATOM 901 O O . SER A 1 118 ? 2.228 6.958 21.350 1.00 95.81 118 SER A O 1
ATOM 903 N N . ARG A 1 119 ? 0.210 6.190 21.992 1.00 94.56 119 ARG A N 1
ATOM 904 C CA . ARG A 1 119 ? 0.380 4.844 21.423 1.00 94.56 119 ARG A CA 1
ATOM 905 C C . ARG A 1 119 ? 0.402 4.889 19.903 1.00 94.56 119 ARG A C 1
ATOM 907 O O . ARG A 1 119 ? 1.246 4.226 19.310 1.00 94.56 119 ARG A O 1
ATOM 914 N N . ILE A 1 120 ? -0.483 5.682 19.295 1.00 94.50 120 ILE A N 1
ATOM 915 C CA . ILE A 1 120 ? -0.511 5.867 17.840 1.00 94.50 120 ILE A CA 1
ATOM 916 C C . ILE A 1 120 ? 0.853 6.373 17.369 1.00 94.50 120 ILE A C 1
ATOM 918 O O . ILE A 1 120 ? 1.504 5.680 16.599 1.00 94.50 120 ILE A O 1
ATOM 922 N N . THR A 1 121 ? 1.331 7.507 17.893 1.00 93.38 121 THR A N 1
ATOM 923 C CA . THR A 1 121 ? 2.619 8.096 17.492 1.00 93.38 121 THR A CA 1
ATOM 924 C C . THR A 1 121 ? 3.790 7.141 17.708 1.00 93.38 121 THR A C 1
ATOM 926 O O . THR A 1 121 ? 4.664 7.041 16.847 1.00 93.38 121 THR A O 1
ATOM 929 N N . PHE A 1 122 ? 3.820 6.429 18.839 1.00 94.81 122 PHE A N 1
ATOM 930 C CA . PHE A 1 122 ? 4.875 5.460 19.121 1.00 94.81 122 PHE A CA 1
ATOM 931 C C . PHE A 1 122 ? 4.922 4.369 18.047 1.00 94.81 122 PHE A C 1
ATOM 933 O O . PHE A 1 122 ? 5.963 4.157 17.427 1.00 94.81 122 PHE A O 1
ATOM 940 N N . TRP A 1 123 ? 3.795 3.712 17.775 1.00 92.94 123 TRP A N 1
ATOM 941 C CA . TRP A 1 123 ? 3.764 2.583 16.850 1.00 92.94 123 TRP A CA 1
ATOM 942 C C . TRP A 1 123 ? 3.867 2.990 15.381 1.00 92.94 123 TRP A C 1
ATOM 944 O O . TRP A 1 123 ? 4.540 2.308 14.611 1.00 92.94 123 TRP A O 1
ATOM 954 N N . THR A 1 124 ? 3.273 4.108 14.969 1.00 89.50 124 THR A N 1
ATOM 955 C CA . THR A 1 124 ? 3.363 4.560 13.572 1.00 89.50 124 THR A CA 1
ATOM 956 C C . THR A 1 124 ? 4.769 5.023 13.203 1.00 89.50 124 THR A C 1
ATOM 958 O O . THR A 1 124 ? 5.193 4.824 12.063 1.00 89.50 124 THR A O 1
ATOM 961 N N . SER A 1 125 ? 5.540 5.526 14.173 1.00 91.88 125 SER A N 1
ATOM 962 C CA . SER A 1 125 ? 6.974 5.793 13.993 1.00 91.88 125 SER A CA 1
ATOM 963 C C . SER A 1 125 ? 7.756 4.511 13.681 1.00 91.88 125 SER A C 1
ATOM 965 O O . SER A 1 125 ? 8.614 4.509 12.799 1.00 91.88 125 SER A O 1
ATOM 967 N N . TRP A 1 126 ? 7.426 3.396 14.344 1.00 93.00 126 TRP A N 1
ATOM 968 C CA . TRP A 1 126 ? 8.020 2.086 14.049 1.00 93.00 126 TRP A CA 1
ATOM 969 C C . TRP A 1 126 ? 7.615 1.549 12.677 1.00 93.00 126 TRP A C 1
ATOM 971 O O . TRP A 1 126 ? 8.449 0.986 11.975 1.00 93.00 126 TRP A O 1
ATOM 981 N N . LEU A 1 127 ? 6.364 1.751 12.260 1.00 93.94 127 LEU A N 1
ATOM 982 C CA . LEU A 1 127 ? 5.929 1.381 10.911 1.00 93.94 127 LEU A CA 1
ATOM 983 C C . LEU A 1 127 ? 6.702 2.177 9.848 1.00 93.94 127 LEU A C 1
ATOM 985 O O . LEU A 1 127 ? 7.231 1.593 8.903 1.00 93.94 127 LEU A O 1
ATOM 989 N N . SER A 1 128 ? 6.847 3.491 10.052 1.00 92.25 128 SER A N 1
ATOM 990 C CA . SER A 1 128 ? 7.602 4.395 9.169 1.00 92.25 128 SER A CA 1
ATOM 991 C C . SER A 1 128 ? 9.078 3.999 9.025 1.00 92.25 128 SER A C 1
ATOM 993 O O . SER A 1 128 ? 9.706 4.253 7.993 1.00 92.25 128 SER A O 1
ATOM 995 N N . LEU A 1 129 ? 9.643 3.343 10.043 1.00 94.06 129 LEU A N 1
ATOM 996 C CA . LEU A 1 129 ? 11.038 2.910 10.050 1.00 94.06 129 LEU A CA 1
ATOM 997 C C . LEU A 1 129 ? 11.354 1.909 8.926 1.00 94.06 129 LEU A C 1
ATOM 999 O O . LEU A 1 129 ? 12.486 1.880 8.442 1.00 94.06 129 LEU A O 1
ATOM 1003 N N . ALA A 1 130 ? 10.366 1.142 8.452 1.00 92.62 130 ALA A N 1
ATOM 1004 C CA . ALA A 1 130 ? 10.546 0.197 7.351 1.00 92.62 130 ALA A CA 1
ATOM 1005 C C . ALA A 1 130 ? 11.113 0.868 6.085 1.00 92.62 130 ALA A C 1
ATOM 1007 O O . ALA A 1 130 ? 12.001 0.319 5.435 1.00 92.62 130 ALA A O 1
ATOM 1008 N N . TRP A 1 131 ? 10.663 2.084 5.756 1.00 94.38 131 TRP A N 1
ATOM 1009 C CA . TRP A 1 131 ? 11.173 2.817 4.592 1.00 94.38 131 TRP A CA 1
ATOM 1010 C C . TRP A 1 131 ? 12.567 3.395 4.821 1.00 94.38 131 TRP A C 1
ATOM 1012 O O . TRP A 1 131 ? 13.354 3.447 3.880 1.00 94.38 131 TRP A O 1
ATOM 1022 N N . ALA A 1 132 ? 12.895 3.802 6.049 1.00 93.06 132 ALA A N 1
ATOM 1023 C CA . ALA A 1 132 ? 14.218 4.333 6.375 1.00 93.06 132 ALA A CA 1
ATOM 1024 C C . ALA A 1 132 ? 15.301 3.246 6.315 1.00 93.06 132 ALA A C 1
ATOM 1026 O O . ALA A 1 132 ? 16.408 3.488 5.839 1.00 93.06 132 ALA A O 1
ATOM 1027 N N . LEU A 1 133 ? 14.969 2.028 6.748 1.00 92.81 133 LEU A N 1
ATOM 1028 C CA . LEU A 1 133 ? 15.911 0.910 6.774 1.00 92.81 133 LEU A CA 1
ATOM 1029 C C . LEU A 1 133 ? 16.047 0.191 5.427 1.00 92.81 133 LEU A C 1
ATOM 1031 O O . LEU A 1 133 ? 16.926 -0.656 5.285 1.00 92.81 133 LEU A O 1
ATOM 1035 N N . LYS A 1 134 ? 15.240 0.542 4.415 1.00 92.25 134 LYS A N 1
ATOM 1036 C CA . LYS A 1 134 ? 15.162 -0.223 3.160 1.00 92.25 134 LYS A CA 1
ATOM 1037 C C . LYS A 1 134 ? 16.465 -0.322 2.373 1.00 92.25 134 LYS A C 1
ATOM 1039 O O . LYS A 1 134 ? 16.666 -1.282 1.634 1.00 92.25 134 LYS A O 1
ATOM 1044 N N . ALA A 1 135 ? 17.374 0.633 2.568 1.00 89.25 135 ALA A N 1
ATOM 1045 C CA . ALA A 1 135 ? 18.714 0.593 1.987 1.00 89.25 135 ALA A CA 1
ATOM 1046 C C . ALA A 1 135 ? 19.534 -0.624 2.458 1.00 89.25 135 ALA A C 1
ATOM 1048 O O . ALA A 1 135 ? 20.396 -1.095 1.724 1.00 89.25 135 ALA A O 1
ATOM 1049 N N . LEU A 1 136 ? 19.251 -1.166 3.648 1.00 91.88 136 LEU A N 1
ATOM 1050 C CA . LEU A 1 136 ? 19.980 -2.304 4.208 1.00 91.88 136 LEU A CA 1
ATOM 1051 C C . LEU A 1 136 ? 19.746 -3.600 3.416 1.00 91.88 136 LEU A C 1
ATOM 1053 O O . LEU A 1 136 ? 20.650 -4.424 3.307 1.00 91.88 136 LEU A O 1
ATOM 1057 N N . TRP A 1 137 ? 18.550 -3.784 2.849 1.00 90.88 137 TRP A N 1
ATOM 1058 C CA . TRP A 1 137 ? 18.192 -4.992 2.097 1.00 90.88 137 TRP A CA 1
ATOM 1059 C C . TRP A 1 137 ? 18.007 -4.763 0.596 1.00 90.88 137 TRP A C 1
ATOM 1061 O O . TRP A 1 137 ? 17.718 -5.719 -0.125 1.00 90.88 137 TRP A O 1
ATOM 1071 N N . SER A 1 138 ? 18.220 -3.551 0.076 1.00 89.44 138 SER A N 1
ATOM 1072 C CA . SER A 1 138 ? 18.169 -3.326 -1.374 1.00 89.44 138 SER A CA 1
ATOM 1073 C C . SER A 1 138 ? 19.144 -4.210 -2.175 1.00 89.44 138 SER A C 1
ATOM 1075 O O . SER A 1 138 ? 18.698 -4.754 -3.190 1.00 89.44 138 SER A O 1
ATOM 1077 N N . PRO A 1 139 ? 20.386 -4.515 -1.719 1.00 88.50 139 PRO A N 1
ATOM 1078 C CA . PRO A 1 139 ? 21.274 -5.417 -2.460 1.00 88.50 139 PRO A CA 1
ATOM 1079 C C . PRO A 1 139 ? 20.730 -6.849 -2.549 1.00 88.50 139 PRO 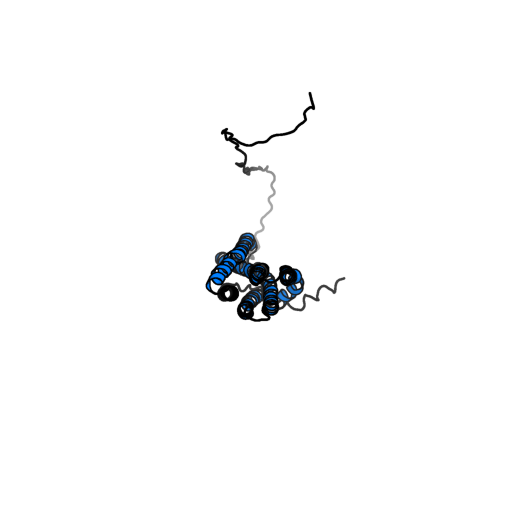A C 1
ATOM 1081 O O . PRO A 1 139 ? 20.956 -7.550 -3.534 1.00 88.50 139 PRO A O 1
ATOM 1084 N N . PHE A 1 140 ? 19.973 -7.289 -1.540 1.00 87.88 140 PHE A N 1
ATOM 1085 C CA . PHE A 1 140 ? 19.312 -8.594 -1.551 1.00 87.88 140 PHE A CA 1
ATOM 1086 C C . PHE A 1 140 ? 18.184 -8.635 -2.591 1.00 87.88 140 PHE A C 1
ATOM 1088 O O . PHE A 1 140 ? 18.074 -9.594 -3.357 1.00 87.88 140 PHE A O 1
ATOM 1095 N N . VAL A 1 141 ? 17.385 -7.568 -2.678 1.00 86.94 141 VAL A N 1
ATOM 1096 C CA . VAL A 1 141 ? 16.335 -7.431 -3.702 1.00 86.94 141 VAL A CA 1
ATOM 1097 C C . VAL A 1 141 ? 16.941 -7.402 -5.113 1.00 86.94 141 VAL A C 1
ATOM 1099 O O . VAL A 1 141 ? 16.326 -7.900 -6.057 1.00 86.94 141 VAL A O 1
ATOM 1102 N N . ASP A 1 142 ? 18.149 -6.858 -5.276 1.00 83.81 142 ASP A N 1
ATOM 1103 C CA . ASP A 1 142 ? 18.925 -6.881 -6.529 1.00 83.81 142 ASP A CA 1
ATOM 1104 C C . ASP A 1 142 ? 19.515 -8.258 -6.870 1.00 83.81 142 ASP A C 1
ATOM 1106 O O . ASP A 1 142 ? 19.571 -8.630 -8.042 1.00 83.81 142 ASP A O 1
ATOM 1110 N N . GLY A 1 143 ? 19.942 -9.032 -5.872 1.00 79.19 143 GLY A N 1
ATOM 1111 C CA . GLY A 1 143 ? 20.650 -10.297 -6.089 1.00 79.19 143 GLY A CA 1
ATOM 1112 C C . GLY A 1 143 ? 19.776 -11.550 -6.211 1.00 79.19 143 GLY A C 1
ATOM 1113 O O . GLY A 1 143 ? 20.248 -12.559 -6.724 1.00 79.19 143 GLY A O 1
ATOM 1114 N N . VAL A 1 144 ? 18.532 -11.539 -5.720 1.00 82.25 144 VAL A N 1
ATOM 1115 C CA . VAL A 1 144 ? 17.763 -12.789 -5.509 1.00 82.25 144 VAL A CA 1
ATOM 1116 C C . VAL A 1 144 ? 16.778 -13.123 -6.623 1.00 82.25 144 VAL A C 1
ATOM 1118 O O . VAL A 1 144 ? 16.592 -14.291 -6.958 1.00 82.25 144 VAL A O 1
ATOM 1121 N N . SER A 1 145 ? 16.095 -12.126 -7.174 1.00 84.75 145 SER A N 1
ATOM 1122 C CA . SER A 1 145 ? 15.024 -12.337 -8.148 1.00 84.75 145 SER A CA 1
ATOM 1123 C C . SER A 1 145 ? 14.885 -11.114 -9.048 1.00 84.75 145 SER A C 1
ATOM 1125 O O . SER A 1 145 ? 15.408 -10.046 -8.744 1.00 84.75 145 SER A O 1
ATOM 1127 N N . THR A 1 146 ? 14.156 -11.278 -10.148 1.00 89.75 146 THR A N 1
ATOM 1128 C CA . THR A 1 146 ? 13.857 -10.204 -11.093 1.00 89.75 146 THR A CA 1
ATOM 1129 C C . THR A 1 146 ? 12.990 -9.119 -10.452 1.00 89.75 146 THR A C 1
ATOM 1131 O O . THR A 1 146 ? 12.139 -9.409 -9.595 1.00 89.75 146 THR A O 1
ATOM 1134 N N . LYS A 1 147 ? 13.183 -7.869 -10.872 1.00 91.12 147 LYS A N 1
ATOM 1135 C CA . LYS A 1 147 ? 12.421 -6.698 -10.423 1.00 91.12 147 LYS A CA 1
ATOM 1136 C C . LYS A 1 147 ? 10.943 -6.875 -10.675 1.00 91.12 147 LYS A C 1
ATOM 1138 O O . LYS A 1 147 ? 10.150 -6.695 -9.753 1.00 91.12 147 LYS A O 1
ATOM 1143 N N . ARG A 1 148 ? 10.576 -7.368 -11.859 1.00 92.81 148 ARG A N 1
ATOM 1144 C CA . ARG A 1 148 ? 9.175 -7.671 -12.179 1.00 92.81 148 ARG A CA 1
ATOM 1145 C C . ARG A 1 148 ? 8.551 -8.645 -11.175 1.00 92.81 148 ARG A C 1
ATOM 1147 O O . ARG A 1 148 ? 7.434 -8.420 -10.710 1.00 92.81 148 ARG A O 1
ATOM 1154 N N . ARG A 1 149 ? 9.254 -9.730 -10.827 1.00 92.56 149 ARG A N 1
ATOM 1155 C CA . ARG A 1 149 ? 8.734 -10.739 -9.890 1.00 92.56 149 ARG A CA 1
ATOM 1156 C C . ARG A 1 149 ? 8.625 -10.186 -8.474 1.00 92.56 149 ARG A C 1
ATOM 1158 O O . ARG A 1 149 ? 7.631 -10.469 -7.815 1.00 92.56 149 ARG A O 1
ATOM 1165 N N . TRP A 1 150 ? 9.592 -9.386 -8.027 1.00 94.69 150 TRP A N 1
ATOM 1166 C CA . TRP A 1 150 ? 9.517 -8.708 -6.732 1.00 94.69 150 TRP A CA 1
ATOM 1167 C C . TRP A 1 150 ? 8.345 -7.729 -6.657 1.00 94.69 150 TRP A C 1
ATOM 1169 O O . TRP A 1 150 ? 7.570 -7.806 -5.707 1.00 94.69 150 TRP A O 1
ATOM 1179 N N . THR A 1 151 ? 8.167 -6.871 -7.666 1.00 95.44 151 THR A N 1
ATOM 1180 C CA . THR A 1 151 ? 7.038 -5.932 -7.745 1.00 95.44 151 THR A CA 1
ATOM 1181 C C . THR A 1 151 ? 5.709 -6.674 -7.602 1.00 95.44 151 THR A C 1
ATOM 1183 O O . THR A 1 151 ? 4.919 -6.369 -6.711 1.00 95.44 151 THR A O 1
ATOM 1186 N N . LEU A 1 152 ? 5.498 -7.719 -8.407 1.00 95.81 152 LEU A N 1
ATOM 1187 C CA . LEU A 1 152 ? 4.265 -8.507 -8.373 1.00 95.81 152 LEU A CA 1
ATOM 1188 C C . LEU A 1 152 ? 4.076 -9.262 -7.053 1.00 95.81 152 LEU A C 1
ATOM 1190 O O . LEU A 1 152 ? 2.973 -9.272 -6.514 1.00 95.81 152 LEU A O 1
ATOM 1194 N N . ALA A 1 153 ? 5.132 -9.881 -6.521 1.00 95.94 153 ALA A N 1
ATOM 1195 C CA . ALA A 1 153 ? 5.054 -10.645 -5.279 1.00 95.94 153 ALA A CA 1
ATOM 1196 C C . ALA A 1 153 ? 4.719 -9.750 -4.080 1.00 95.94 153 ALA A C 1
ATOM 1198 O O . ALA A 1 153 ? 3.854 -10.103 -3.281 1.00 95.94 153 ALA A O 1
ATOM 1199 N N . MET A 1 154 ? 5.361 -8.582 -3.968 1.00 97.44 154 MET A N 1
ATOM 1200 C CA . MET A 1 154 ? 5.094 -7.647 -2.874 1.00 97.44 154 MET A CA 1
ATOM 1201 C C . MET A 1 154 ? 3.678 -7.080 -2.968 1.00 97.44 154 MET A C 1
ATOM 1203 O O . MET A 1 154 ? 2.948 -7.108 -1.979 1.00 97.44 154 MET A O 1
ATOM 1207 N N . GLN A 1 155 ? 3.254 -6.665 -4.164 1.00 96.38 155 GLN A N 1
ATOM 1208 C CA . GLN A 1 155 ? 1.898 -6.175 -4.400 1.00 96.38 155 GLN A CA 1
ATOM 1209 C C . GLN A 1 155 ? 0.836 -7.240 -4.072 1.00 96.38 155 GLN A C 1
ATOM 1211 O O . GLN A 1 155 ? -0.132 -6.953 -3.368 1.00 96.38 155 GLN A O 1
ATOM 1216 N N . ALA A 1 156 ? 1.053 -8.487 -4.504 1.00 97.31 156 ALA A N 1
ATOM 1217 C CA . ALA A 1 156 ? 0.169 -9.607 -4.195 1.00 97.31 156 ALA A CA 1
ATOM 1218 C C . ALA A 1 156 ? 0.143 -9.927 -2.693 1.00 97.31 156 ALA A C 1
ATOM 1220 O O . ALA A 1 156 ? -0.916 -10.244 -2.161 1.00 97.31 156 ALA A O 1
ATOM 1221 N N . SER A 1 157 ? 1.281 -9.823 -1.997 1.00 97.81 157 SER A N 1
ATOM 1222 C CA . SER A 1 157 ? 1.382 -10.128 -0.562 1.00 97.81 157 SER A CA 1
ATOM 1223 C C . SER A 1 157 ? 0.634 -9.135 0.335 1.00 97.81 157 SER A C 1
ATOM 1225 O O . SER A 1 157 ? 0.191 -9.502 1.423 1.00 97.81 157 SER A O 1
ATOM 1227 N N . MET A 1 158 ? 0.428 -7.898 -0.126 1.00 98.25 158 MET A N 1
ATOM 1228 C CA . MET A 1 158 ? -0.338 -6.890 0.615 1.00 98.25 158 MET A CA 1
ATOM 1229 C C . MET A 1 158 ? -1.839 -7.189 0.641 1.00 98.25 158 MET A C 1
ATOM 1231 O O . MET A 1 158 ? -2.510 -6.809 1.596 1.00 98.25 158 MET A O 1
ATOM 1235 N N . VAL A 1 159 ? -2.374 -7.888 -0.368 1.00 98.56 159 VAL A N 1
ATOM 1236 C CA . VAL A 1 159 ? -3.801 -8.248 -0.439 1.00 98.56 159 VAL A CA 1
ATOM 1237 C C . VAL A 1 159 ? -4.240 -9.084 0.771 1.00 98.56 159 VAL A C 1
ATOM 1239 O O . VAL A 1 159 ? -5.130 -8.630 1.492 1.00 98.56 159 VAL A O 1
ATOM 1242 N N . PRO A 1 160 ? -3.641 -10.259 1.067 1.00 98.44 160 PRO A N 1
ATOM 1243 C CA . PRO A 1 160 ? -4.023 -11.025 2.246 1.00 98.44 160 PRO A CA 1
ATOM 1244 C C . PRO A 1 160 ? -3.727 -10.266 3.542 1.00 98.44 160 PRO A C 1
ATOM 1246 O O . PRO A 1 160 ? -4.512 -10.379 4.474 1.00 98.44 160 PRO A O 1
ATOM 1249 N N . ALA A 1 161 ? -2.669 -9.450 3.611 1.00 98.31 161 ALA A N 1
ATOM 1250 C CA . ALA A 1 161 ? -2.399 -8.639 4.799 1.00 98.31 161 ALA A CA 1
ATOM 1251 C C . ALA A 1 161 ? -3.533 -7.636 5.081 1.00 98.31 161 ALA A C 1
ATOM 1253 O O . ALA A 1 161 ? -4.021 -7.574 6.205 1.00 98.31 161 ALA A O 1
ATOM 1254 N N . LEU A 1 162 ? -4.016 -6.913 4.065 1.00 98.56 162 LEU A N 1
ATOM 1255 C CA . LEU A 1 162 ? -5.157 -5.995 4.186 1.00 98.56 162 LEU A CA 1
ATOM 1256 C C . LEU A 1 162 ? -6.448 -6.716 4.587 1.00 98.56 162 LEU A C 1
ATOM 1258 O O . LEU A 1 162 ? -7.177 -6.240 5.456 1.00 98.56 162 LEU A O 1
ATOM 1262 N N . VAL A 1 163 ? -6.712 -7.876 3.981 1.00 98.62 163 VAL A N 1
ATOM 1263 C CA . VAL A 1 163 ? -7.868 -8.714 4.329 1.00 98.62 163 VAL A CA 1
ATOM 1264 C C . VAL A 1 163 ? -7.786 -9.164 5.789 1.00 98.62 163 VAL A C 1
ATOM 1266 O O . VAL A 1 163 ? -8.762 -9.050 6.525 1.00 98.62 163 VAL A O 1
ATOM 1269 N N . LEU A 1 164 ? -6.615 -9.618 6.239 1.00 98.56 164 LEU A N 1
ATOM 1270 C CA . LEU A 1 164 ? -6.399 -10.023 7.626 1.00 98.56 164 LEU A CA 1
ATOM 1271 C C . LEU A 1 164 ? -6.559 -8.853 8.602 1.00 98.56 164 LEU A C 1
ATOM 1273 O O . LEU A 1 164 ? -7.120 -9.058 9.673 1.00 98.56 164 LEU A O 1
ATOM 1277 N N . ILE A 1 165 ? -6.141 -7.632 8.241 1.00 98.44 165 ILE A N 1
ATOM 1278 C CA . ILE A 1 165 ? -6.376 -6.439 9.074 1.00 98.44 165 ILE A CA 1
ATOM 1279 C C . ILE A 1 165 ? -7.879 -6.211 9.232 1.00 98.44 165 ILE A C 1
ATOM 1281 O O . ILE A 1 165 ? -8.339 -6.022 10.354 1.00 98.44 165 ILE A O 1
ATOM 1285 N N . ALA A 1 166 ? -8.651 -6.285 8.143 1.00 98.25 166 ALA A N 1
ATOM 1286 C CA . ALA A 1 166 ? -10.102 -6.121 8.199 1.00 98.25 166 ALA A CA 1
ATOM 1287 C C . ALA A 1 166 ? -10.769 -7.139 9.142 1.00 98.25 166 ALA A C 1
ATOM 1289 O O . ALA A 1 166 ? -11.644 -6.775 9.919 1.00 98.25 166 ALA A O 1
ATOM 1290 N N . PHE A 1 167 ? -10.322 -8.398 9.132 1.00 98.00 167 PHE A N 1
ATOM 1291 C CA . PHE A 1 167 ? -10.836 -9.422 10.051 1.00 98.00 167 PHE A CA 1
ATOM 1292 C C . PHE A 1 167 ? -10.285 -9.320 11.479 1.00 98.00 167 PHE A C 1
ATOM 1294 O O . PHE A 1 167 ? -10.922 -9.810 12.409 1.00 98.00 167 PHE A O 1
ATOM 1301 N N . ALA A 1 168 ? -9.126 -8.689 11.675 1.00 97.88 168 ALA A N 1
ATOM 1302 C CA . ALA A 1 168 ? -8.535 -8.482 12.994 1.00 97.88 168 ALA A CA 1
ATOM 1303 C C . ALA A 1 168 ? -9.196 -7.327 13.765 1.00 97.88 168 ALA A C 1
ATOM 1305 O O . ALA A 1 168 ? -9.198 -7.352 14.995 1.00 97.88 168 ALA A O 1
ATOM 1306 N N . LEU A 1 169 ? -9.785 -6.343 13.075 1.00 97.50 169 LEU A N 1
ATOM 1307 C CA . LEU A 1 169 ? -10.436 -5.181 13.694 1.00 97.50 169 LEU A CA 1
ATOM 1308 C C . LEU A 1 169 ? -11.511 -5.490 14.755 1.00 97.50 169 LEU A C 1
ATOM 1310 O O . LEU A 1 169 ? -11.473 -4.850 15.803 1.00 97.50 169 LEU A O 1
ATOM 1314 N N . PRO A 1 170 ? -12.441 -6.444 14.561 1.00 96.00 170 PRO A N 1
ATOM 1315 C CA . PRO A 1 170 ? -13.445 -6.770 15.578 1.00 96.00 170 PRO A CA 1
ATOM 1316 C C . PRO A 1 170 ? -12.901 -7.600 16.756 1.00 96.00 170 PRO A C 1
ATOM 1318 O O . PRO A 1 170 ? -13.662 -7.962 17.653 1.00 96.00 170 PRO A O 1
ATOM 1321 N N . THR A 1 171 ? -11.613 -7.960 16.767 1.00 95.88 171 THR A N 1
ATOM 1322 C CA . THR A 1 171 ? -11.044 -8.819 17.817 1.00 95.88 171 THR A CA 1
ATOM 1323 C C . THR A 1 171 ? -10.622 -8.021 19.062 1.00 95.88 171 THR A C 1
ATOM 1325 O O . THR A 1 171 ? -10.273 -6.846 18.962 1.00 95.88 171 THR A O 1
ATOM 1328 N N . PRO A 1 172 ? -10.564 -8.642 20.258 1.00 94.12 172 PRO A N 1
ATOM 1329 C CA . PRO A 1 172 ? -10.105 -7.958 21.476 1.00 94.12 172 PRO A CA 1
ATOM 1330 C C . PRO A 1 172 ? -8.638 -7.498 21.433 1.00 94.12 172 PRO A C 1
ATOM 1332 O O . PRO A 1 172 ? -8.250 -6.594 22.165 1.00 94.12 172 PRO A O 1
ATOM 1335 N N . TRP A 1 173 ? -7.824 -8.134 20.588 1.00 93.69 173 TRP A N 1
ATOM 1336 C CA . TRP A 1 173 ? -6.390 -7.888 20.391 1.00 93.69 173 TRP A CA 1
ATOM 1337 C C . TRP A 1 173 ? -6.120 -7.209 19.039 1.00 93.69 173 TRP A C 1
ATOM 1339 O O . TRP A 1 173 ? -5.057 -7.387 18.438 1.00 93.69 173 TRP A O 1
ATOM 1349 N N . PHE A 1 174 ? -7.104 -6.444 18.540 1.00 96.06 174 PHE A N 1
ATOM 1350 C CA . PHE A 1 174 ? -7.045 -5.833 17.214 1.00 96.06 174 PHE A CA 1
ATOM 1351 C C . PHE A 1 174 ? -5.766 -5.028 17.022 1.00 96.06 174 PHE A C 1
ATOM 1353 O O . PHE A 1 174 ? -5.116 -5.175 15.998 1.00 96.06 174 PHE A O 1
ATOM 1360 N N . LEU A 1 175 ? -5.372 -4.224 18.012 1.00 94.81 175 LEU A N 1
ATOM 1361 C CA . LEU A 1 175 ? -4.281 -3.274 17.859 1.00 94.81 175 LEU A CA 1
ATOM 1362 C C . LEU A 1 175 ? -2.947 -3.977 17.600 1.00 94.81 175 LEU A C 1
ATOM 1364 O O . LEU A 1 175 ? -2.249 -3.632 16.651 1.00 94.81 175 LEU A O 1
ATOM 1368 N N . GLU A 1 176 ? -2.591 -4.974 18.405 1.00 95.25 176 GLU A N 1
ATOM 1369 C CA . GLU A 1 176 ? -1.343 -5.721 18.247 1.00 95.25 176 GLU A CA 1
ATOM 1370 C C . GLU A 1 176 ? -1.315 -6.483 16.913 1.00 95.25 176 GLU A C 1
ATOM 1372 O O . GLU A 1 176 ? -0.303 -6.465 16.205 1.00 95.25 176 GLU A O 1
ATOM 1377 N N . ALA A 1 177 ? -2.435 -7.100 16.524 1.00 96.62 177 ALA A N 1
ATOM 1378 C CA . ALA A 1 177 ? -2.512 -7.834 15.266 1.00 96.62 177 ALA A CA 1
ATOM 1379 C C . ALA A 1 177 ? -2.496 -6.936 14.032 1.00 96.62 177 ALA A C 1
ATOM 1381 O O . ALA A 1 177 ? -1.754 -7.216 13.086 1.00 96.62 177 ALA A O 1
ATOM 1382 N N . THR A 1 178 ? -3.264 -5.847 14.024 1.00 97.69 178 THR A N 1
ATOM 1383 C CA . THR A 1 178 ? -3.257 -4.911 12.900 1.00 97.69 178 THR A CA 1
ATOM 1384 C C . THR A 1 178 ? -1.907 -4.219 12.784 1.00 97.69 178 THR A C 1
ATOM 1386 O O . THR A 1 178 ? -1.438 -4.036 11.667 1.00 97.69 178 THR A O 1
ATOM 1389 N N . LEU A 1 179 ? -1.222 -3.908 13.892 1.00 97.00 179 LEU A N 1
ATOM 1390 C CA . LEU A 1 179 ? 0.145 -3.376 13.861 1.00 97.00 179 LEU A CA 1
ATOM 1391 C C . LEU A 1 179 ? 1.142 -4.349 13.227 1.00 97.00 179 LEU A C 1
ATOM 1393 O O . LEU A 1 179 ? 1.919 -3.937 12.364 1.00 97.00 179 LEU A O 1
ATOM 1397 N N . ALA A 1 180 ? 1.105 -5.628 13.605 1.00 97.00 180 ALA A N 1
ATOM 1398 C CA . ALA A 1 180 ? 1.967 -6.642 13.001 1.00 97.00 180 ALA A CA 1
ATOM 1399 C C . ALA A 1 180 ? 1.721 -6.765 11.486 1.00 97.00 180 ALA A C 1
ATOM 1401 O O . ALA A 1 180 ? 2.664 -6.825 10.697 1.00 97.00 180 ALA A O 1
ATOM 1402 N N . LEU A 1 181 ? 0.457 -6.732 11.061 1.00 98.06 181 LEU A N 1
ATOM 1403 C CA . LEU A 1 181 ? 0.087 -6.802 9.646 1.00 98.06 181 LEU A CA 1
ATOM 1404 C C . LEU A 1 181 ? 0.428 -5.513 8.879 1.00 98.06 181 LEU A C 1
ATOM 1406 O O . LEU A 1 181 ? 0.908 -5.588 7.749 1.00 98.06 181 LEU A O 1
ATOM 1410 N N . PHE A 1 182 ? 0.259 -4.333 9.482 1.00 98.12 182 PHE A N 1
ATOM 1411 C CA . PHE A 1 182 ? 0.718 -3.074 8.889 1.00 98.12 182 PHE A CA 1
ATOM 1412 C C . PHE A 1 182 ? 2.238 -3.045 8.739 1.00 98.12 182 PHE A C 1
ATOM 1414 O O . PHE A 1 182 ? 2.723 -2.512 7.746 1.00 98.12 182 PHE A O 1
ATOM 1421 N N . LEU A 1 183 ? 2.993 -3.649 9.662 1.00 97.19 183 LEU A N 1
ATOM 1422 C CA . LEU A 1 183 ? 4.442 -3.792 9.521 1.00 97.19 183 LEU A CA 1
ATOM 1423 C C . LEU A 1 183 ? 4.799 -4.686 8.326 1.00 97.19 183 LEU A C 1
ATOM 1425 O O . LEU A 1 183 ? 5.700 -4.349 7.560 1.00 97.19 183 LEU A O 1
ATOM 1429 N N . VAL A 1 184 ? 4.062 -5.782 8.117 1.00 97.50 184 VAL A N 1
ATOM 1430 C CA . VAL A 1 184 ? 4.215 -6.622 6.916 1.00 97.50 184 VAL A CA 1
ATOM 1431 C C . VAL A 1 184 ? 3.947 -5.809 5.646 1.00 97.50 184 VAL A C 1
ATOM 1433 O O . VAL A 1 184 ? 4.755 -5.857 4.719 1.00 97.50 184 VAL A O 1
ATOM 1436 N N . ILE A 1 185 ? 2.873 -5.011 5.611 1.00 98.31 185 ILE A N 1
ATOM 1437 C CA . ILE A 1 185 ? 2.576 -4.120 4.476 1.00 98.31 185 ILE A CA 1
ATOM 1438 C C . ILE A 1 185 ? 3.690 -3.083 4.290 1.00 98.31 185 ILE A C 1
ATOM 1440 O O . ILE A 1 185 ? 4.096 -2.840 3.158 1.00 98.31 185 ILE A O 1
ATOM 1444 N N . ALA A 1 186 ? 4.219 -2.504 5.368 1.00 97.88 186 ALA A N 1
ATOM 1445 C CA . ALA A 1 186 ? 5.294 -1.515 5.319 1.00 97.88 186 ALA A CA 1
ATOM 1446 C C . ALA A 1 186 ? 6.578 -2.096 4.707 1.00 97.88 186 ALA A C 1
ATOM 1448 O O . ALA A 1 186 ? 7.162 -1.508 3.796 1.00 97.88 186 ALA A O 1
ATOM 1449 N N . LEU A 1 187 ? 6.985 -3.290 5.149 1.00 96.94 187 LEU A N 1
ATOM 1450 C CA . LEU A 1 187 ? 8.150 -4.002 4.617 1.00 96.94 187 LEU A CA 1
ATOM 1451 C C . LEU A 1 187 ? 7.946 -4.420 3.156 1.00 96.94 187 LEU A C 1
ATOM 1453 O O . LEU A 1 187 ? 8.840 -4.236 2.321 1.00 96.94 187 LEU A O 1
ATOM 1457 N N . ALA A 1 188 ? 6.757 -4.932 2.827 1.00 97.38 188 ALA A N 1
ATOM 1458 C CA . ALA A 1 188 ? 6.392 -5.252 1.453 1.00 97.38 188 ALA A CA 1
ATOM 1459 C C . ALA A 1 188 ? 6.395 -3.991 0.575 1.00 97.38 188 ALA A C 1
ATOM 1461 O O . ALA A 1 188 ? 6.872 -4.036 -0.554 1.00 97.38 188 ALA A O 1
ATOM 1462 N N . SER A 1 189 ? 5.933 -2.850 1.096 1.00 97.62 189 SER A N 1
ATOM 1463 C CA . SER A 1 189 ? 5.884 -1.568 0.384 1.00 97.62 189 SER A CA 1
ATOM 1464 C C . SER A 1 189 ? 7.276 -1.039 0.116 1.00 97.62 189 SER A C 1
ATOM 1466 O O . SER A 1 189 ? 7.588 -0.701 -1.019 1.00 97.62 189 SER A O 1
ATOM 1468 N N . ALA A 1 190 ? 8.141 -1.028 1.125 1.00 97.06 190 ALA A N 1
ATOM 1469 C CA . ALA A 1 190 ? 9.523 -0.602 0.966 1.00 97.06 190 ALA A CA 1
ATOM 1470 C C . ALA A 1 190 ? 10.272 -1.467 -0.066 1.00 97.06 190 ALA A C 1
ATOM 1472 O O . ALA A 1 190 ? 11.057 -0.952 -0.863 1.00 97.06 190 ALA A O 1
ATOM 1473 N N . THR A 1 191 ? 9.996 -2.774 -0.090 1.00 96.81 191 THR A N 1
ATOM 1474 C CA . THR A 1 191 ? 10.562 -3.711 -1.075 1.00 96.81 191 THR A CA 1
ATOM 1475 C C . THR A 1 191 ? 9.968 -3.503 -2.469 1.00 96.81 191 THR A C 1
ATOM 1477 O O . THR A 1 191 ? 10.701 -3.510 -3.460 1.00 96.81 191 THR A O 1
ATOM 1480 N N . HIS A 1 192 ? 8.658 -3.263 -2.552 1.00 96.75 192 HIS A N 1
ATOM 1481 C CA . HIS A 1 192 ? 7.974 -2.899 -3.788 1.00 96.75 192 HIS A CA 1
ATOM 1482 C C . HIS A 1 192 ? 8.559 -1.615 -4.381 1.00 96.75 192 HIS A C 1
ATOM 1484 O O . HIS A 1 192 ? 8.792 -1.582 -5.584 1.00 96.75 192 HIS A O 1
ATOM 1490 N N . ASP A 1 193 ? 8.861 -0.597 -3.568 1.00 95.56 193 ASP A N 1
ATOM 1491 C CA . ASP A 1 193 ? 9.484 0.644 -4.037 1.00 95.56 193 ASP A CA 1
ATOM 1492 C C . ASP A 1 193 ? 10.811 0.370 -4.746 1.00 95.56 193 ASP A C 1
ATOM 1494 O O . ASP A 1 193 ? 11.007 0.803 -5.878 1.00 95.56 193 ASP A O 1
ATOM 1498 N N . ILE A 1 194 ? 11.697 -0.394 -4.093 1.00 94.75 194 ILE A N 1
ATOM 1499 C CA . ILE A 1 194 ? 13.016 -0.758 -4.634 1.00 94.75 194 ILE A CA 1
ATOM 1500 C C . ILE A 1 194 ? 12.853 -1.510 -5.959 1.00 94.75 194 ILE A C 1
ATOM 1502 O O . ILE A 1 194 ? 13.534 -1.213 -6.941 1.00 94.75 194 ILE A O 1
ATOM 1506 N N . ALA A 1 195 ? 11.945 -2.486 -5.997 1.00 94.75 195 ALA A N 1
ATOM 1507 C CA . ALA A 1 195 ? 11.709 -3.291 -7.185 1.00 94.75 195 ALA A CA 1
ATOM 1508 C C . ALA A 1 195 ? 11.088 -2.479 -8.330 1.00 94.75 195 ALA A C 1
ATOM 1510 O O . ALA A 1 195 ? 11.556 -2.579 -9.460 1.00 94.75 195 ALA A O 1
ATOM 1511 N N . ALA A 1 196 ? 10.077 -1.656 -8.044 1.00 94.75 196 ALA A N 1
ATOM 1512 C CA . ALA A 1 196 ? 9.385 -0.825 -9.024 1.00 94.75 196 ALA A CA 1
ATOM 1513 C C . ALA A 1 196 ? 10.310 0.242 -9.624 1.00 94.75 196 ALA A C 1
ATOM 1515 O O . ALA A 1 196 ? 10.318 0.421 -10.840 1.00 94.75 196 ALA A O 1
ATOM 1516 N N . ASP A 1 197 ? 11.131 0.902 -8.803 1.00 93.69 197 ASP A N 1
ATOM 1517 C CA . ASP A 1 197 ? 12.110 1.872 -9.298 1.00 93.69 197 ASP A CA 1
ATOM 1518 C C . ASP A 1 197 ? 13.235 1.192 -10.091 1.00 93.69 197 ASP A C 1
ATOM 1520 O O . ASP A 1 197 ? 13.651 1.708 -11.127 1.00 93.69 197 ASP A O 1
ATOM 1524 N N . GLY A 1 198 ? 13.680 -0.000 -9.683 1.00 92.06 198 GLY A N 1
ATOM 1525 C CA . GLY A 1 198 ? 14.612 -0.799 -10.484 1.00 92.06 198 GLY A CA 1
ATOM 1526 C C . GLY A 1 198 ? 14.013 -1.222 -11.830 1.00 92.06 198 GLY A C 1
ATOM 1527 O O . GLY A 1 198 ? 14.661 -1.088 -12.866 1.00 92.06 198 GLY A O 1
ATOM 1528 N N . LEU A 1 199 ? 12.752 -1.667 -11.837 1.00 91.94 199 LEU A N 1
ATOM 1529 C CA . LEU A 1 199 ? 12.024 -2.021 -13.056 1.00 91.94 199 LEU A CA 1
ATOM 1530 C C . LEU A 1 199 ? 11.851 -0.810 -13.978 1.00 91.94 199 LEU A C 1
ATOM 1532 O O . LEU A 1 199 ? 11.952 -0.954 -15.192 1.00 91.94 199 LEU A O 1
ATOM 1536 N N . TYR A 1 200 ? 11.641 0.380 -13.415 1.00 93.12 200 TYR A N 1
ATOM 1537 C CA . TYR A 1 200 ? 11.576 1.623 -14.176 1.00 93.12 200 TYR A CA 1
ATOM 1538 C C . TYR A 1 200 ? 12.877 1.930 -14.915 1.00 93.12 200 TYR A C 1
ATOM 1540 O O . TYR A 1 200 ? 12.850 2.259 -16.101 1.00 93.12 200 TYR A O 1
ATOM 1548 N N . MET A 1 201 ? 14.009 1.773 -14.229 1.00 91.50 201 MET A N 1
ATOM 1549 C CA . MET A 1 201 ? 15.329 2.023 -14.807 1.00 91.50 201 MET A CA 1
ATOM 1550 C C . MET A 1 201 ? 15.723 0.989 -15.868 1.00 91.50 201 MET A C 1
ATOM 1552 O O . MET A 1 201 ? 16.421 1.337 -16.814 1.00 91.50 201 MET A O 1
ATOM 1556 N N . LEU A 1 202 ? 15.282 -0.265 -15.726 1.00 89.31 202 LEU A N 1
ATOM 1557 C CA . LEU A 1 202 ? 15.573 -1.341 -16.683 1.00 89.31 202 LEU A CA 1
ATOM 1558 C C . LEU A 1 202 ? 14.575 -1.404 -17.851 1.00 89.31 202 LEU A C 1
ATOM 1560 O O . LEU A 1 202 ? 14.908 -1.895 -18.924 1.00 89.31 202 LEU A O 1
ATOM 1564 N N . GLY A 1 203 ? 13.334 -0.959 -17.643 1.00 85.31 203 GLY A N 1
ATOM 1565 C CA . GLY A 1 203 ? 12.237 -1.122 -18.602 1.00 85.31 203 GLY A CA 1
ATOM 1566 C C . GLY A 1 203 ? 12.064 0.023 -19.604 1.00 85.31 203 GLY A C 1
ATOM 1567 O O . GLY A 1 203 ? 11.247 -0.101 -20.520 1.00 85.31 203 GLY A O 1
ATOM 1568 N N . LEU A 1 204 ? 12.784 1.135 -19.430 1.00 88.19 204 LEU A N 1
ATOM 1569 C CA . LEU A 1 204 ? 12.672 2.343 -20.253 1.00 88.19 204 LEU A CA 1
ATOM 1570 C C . LEU A 1 204 ? 14.040 2.823 -20.727 1.00 88.19 204 LEU A C 1
ATOM 1572 O O . LEU A 1 204 ? 15.013 2.780 -19.974 1.00 88.19 204 LEU A O 1
ATOM 1576 N N . ARG A 1 205 ? 14.086 3.391 -21.935 1.00 88.88 205 ARG A N 1
ATOM 1577 C CA . ARG A 1 205 ? 15.260 4.122 -22.436 1.00 88.88 205 ARG A CA 1
ATOM 1578 C C . ARG A 1 205 ? 15.450 5.450 -21.696 1.00 88.88 205 ARG A C 1
ATOM 1580 O O . ARG A 1 205 ? 14.502 5.994 -21.133 1.00 88.88 205 ARG A O 1
ATOM 1587 N N . GLN A 1 206 ? 16.660 6.009 -21.715 1.00 89.19 206 GLN A N 1
ATOM 1588 C CA . GLN A 1 206 ? 16.989 7.237 -20.970 1.00 89.19 206 GLN A CA 1
ATOM 1589 C C . GLN A 1 206 ? 16.117 8.450 -21.350 1.00 89.19 206 GLN A C 1
ATOM 1591 O O . GLN A 1 206 ? 15.727 9.227 -20.478 1.00 89.19 206 GLN A O 1
ATOM 1596 N N . ASP A 1 207 ? 15.769 8.602 -22.628 1.00 88.31 207 ASP A N 1
ATOM 1597 C CA . ASP A 1 207 ? 14.879 9.661 -23.121 1.00 88.31 207 ASP A CA 1
ATOM 1598 C C . ASP A 1 207 ? 13.459 9.522 -22.547 1.00 88.31 207 ASP A C 1
ATOM 1600 O O . ASP A 1 207 ? 12.859 10.496 -22.082 1.00 88.31 207 ASP A O 1
ATOM 1604 N N . GLN A 1 208 ? 12.946 8.291 -22.500 1.00 90.50 208 GLN A N 1
ATOM 1605 C CA . GLN A 1 208 ? 11.669 7.975 -21.870 1.00 90.50 208 GLN A CA 1
ATOM 1606 C C . GLN A 1 208 ? 11.741 8.193 -20.357 1.00 90.50 208 GLN A C 1
ATOM 1608 O O . GLN A 1 208 ? 10.853 8.828 -19.791 1.00 90.50 208 GLN A O 1
ATOM 1613 N N . GLN A 1 209 ? 12.812 7.746 -19.697 1.00 92.75 209 GLN A N 1
ATOM 1614 C CA . GLN A 1 209 ? 12.990 7.959 -18.262 1.00 92.75 209 GLN A CA 1
ATOM 1615 C C . GLN A 1 209 ? 12.924 9.447 -17.907 1.00 92.75 209 GLN A C 1
ATOM 1617 O O . GLN A 1 209 ? 12.245 9.799 -16.945 1.00 92.75 209 GLN A O 1
ATOM 1622 N N . ALA A 1 210 ? 13.555 10.323 -18.695 1.00 92.00 210 ALA A N 1
ATOM 1623 C CA . ALA A 1 210 ? 13.482 11.770 -18.496 1.00 92.00 210 ALA A CA 1
ATOM 1624 C C . ALA A 1 210 ? 12.052 12.317 -18.675 1.00 92.00 210 ALA A C 1
ATOM 1626 O O . ALA A 1 210 ? 11.599 13.139 -17.875 1.00 92.00 210 ALA A O 1
ATOM 1627 N N . ALA A 1 211 ? 11.315 11.831 -19.678 1.00 91.56 211 ALA A N 1
ATOM 1628 C CA . ALA A 1 211 ? 9.935 12.248 -19.934 1.00 91.56 211 ALA A CA 1
ATOM 1629 C C . ALA A 1 211 ? 8.950 11.792 -18.838 1.00 91.56 211 ALA A C 1
ATOM 1631 O O . ALA A 1 211 ? 8.014 12.520 -18.495 1.00 91.56 211 ALA A O 1
ATOM 1632 N N . PHE A 1 212 ? 9.159 10.607 -18.259 1.00 94.50 212 PHE A N 1
ATOM 1633 C CA . PHE A 1 212 ? 8.238 9.997 -17.295 1.00 94.50 212 PHE A CA 1
ATOM 1634 C C . PHE A 1 212 ? 8.525 10.343 -15.820 1.00 94.50 212 PHE A C 1
ATOM 1636 O O . PHE A 1 212 ? 7.692 10.032 -14.964 1.00 94.50 212 PHE A O 1
ATOM 1643 N N . VAL A 1 213 ? 9.607 11.072 -15.497 1.00 93.50 213 VAL A N 1
ATOM 1644 C CA . VAL A 1 213 ? 9.900 11.516 -14.110 1.00 93.50 213 VAL A CA 1
ATOM 1645 C C . VAL A 1 213 ? 8.727 12.289 -13.493 1.00 93.50 213 VAL A C 1
ATOM 1647 O O . VAL A 1 213 ? 8.358 12.072 -12.331 1.00 93.50 213 VAL A O 1
ATOM 1650 N N . GLY A 1 214 ? 8.124 13.191 -14.275 1.00 95.25 214 GLY A N 1
ATOM 1651 C CA . GLY A 1 214 ? 6.964 13.971 -13.844 1.00 95.25 214 GLY A CA 1
ATOM 1652 C C . GLY A 1 214 ? 5.723 13.101 -13.652 1.00 95.25 214 GLY A C 1
ATOM 1653 O O . GLY A 1 214 ? 5.030 13.231 -12.646 1.00 95.25 214 GLY A O 1
ATOM 1654 N N . VAL A 1 215 ? 5.486 12.162 -14.574 1.00 96.00 215 VAL A N 1
ATOM 1655 C CA . VAL A 1 215 ? 4.343 11.235 -14.534 1.00 96.00 215 VAL A CA 1
ATOM 1656 C C . VAL A 1 215 ? 4.382 10.383 -13.270 1.00 96.00 215 VAL A C 1
ATOM 1658 O O . VAL A 1 215 ? 3.386 10.328 -12.550 1.00 96.00 215 VAL A O 1
ATOM 1661 N N . ARG A 1 216 ? 5.544 9.804 -12.946 1.00 95.62 216 ARG A N 1
ATOM 1662 C CA . ARG A 1 216 ? 5.770 9.070 -11.694 1.00 95.62 216 ARG A CA 1
ATOM 1663 C C . ARG A 1 216 ? 5.324 9.878 -10.476 1.00 95.62 216 ARG A C 1
ATOM 1665 O O . ARG A 1 216 ? 4.497 9.426 -9.689 1.00 95.62 216 ARG A O 1
ATOM 1672 N N . SER A 1 217 ? 5.853 11.094 -10.355 1.00 95.88 217 SER A N 1
ATOM 1673 C CA . SER A 1 217 ? 5.596 11.964 -9.203 1.00 95.88 217 SER A CA 1
ATOM 1674 C C . SER A 1 217 ? 4.117 12.346 -9.095 1.00 95.88 217 SER A C 1
ATOM 1676 O O . SER A 1 217 ? 3.559 12.385 -7.999 1.00 95.88 217 SER A O 1
ATOM 1678 N N . THR A 1 218 ? 3.464 12.598 -10.230 1.00 97.81 218 THR A N 1
ATOM 1679 C CA . THR A 1 218 ? 2.037 12.930 -10.279 1.00 97.81 218 THR A CA 1
ATOM 1680 C C . THR A 1 218 ? 1.168 11.754 -9.850 1.00 97.81 218 THR A C 1
ATOM 1682 O O . THR A 1 218 ? 0.311 11.929 -8.989 1.00 97.81 218 THR A O 1
ATOM 1685 N N . PHE A 1 219 ? 1.382 10.557 -10.396 1.00 97.81 219 PHE A N 1
ATOM 1686 C CA . PHE A 1 219 ? 0.545 9.397 -10.069 1.00 97.81 219 PHE A CA 1
ATOM 1687 C C . PHE A 1 219 ? 0.746 8.914 -8.633 1.00 97.81 219 PHE A C 1
ATOM 1689 O O . PHE A 1 219 ? -0.227 8.542 -7.977 1.00 97.81 219 PHE A O 1
ATOM 1696 N N . TRP A 1 220 ? 1.964 9.033 -8.103 1.00 97.12 220 TRP A N 1
ATOM 1697 C CA . TRP A 1 220 ? 2.218 8.813 -6.682 1.00 97.12 220 TRP A CA 1
ATOM 1698 C C . TRP A 1 220 ? 1.428 9.797 -5.799 1.00 97.12 220 TRP A C 1
ATOM 1700 O O . TRP A 1 220 ? 0.779 9.393 -4.838 1.00 97.12 220 TRP A O 1
ATOM 1710 N N . ARG A 1 221 ? 1.376 11.087 -6.162 1.00 97.00 221 ARG A N 1
ATOM 1711 C CA . ARG A 1 221 ? 0.553 12.086 -5.447 1.00 97.00 221 ARG A CA 1
ATOM 1712 C C . ARG A 1 221 ? -0.947 11.836 -5.583 1.00 97.00 221 ARG A C 1
ATOM 1714 O O . ARG A 1 221 ? -1.682 12.049 -4.624 1.00 97.00 221 ARG A O 1
ATOM 1721 N N . ILE A 1 222 ? -1.406 11.386 -6.749 1.00 97.81 222 ILE A N 1
ATOM 1722 C CA . ILE A 1 222 ? -2.809 10.997 -6.948 1.00 97.81 222 ILE A CA 1
ATOM 1723 C C . ILE A 1 222 ? -3.165 9.840 -6.008 1.00 97.81 222 ILE A C 1
ATOM 1725 O O . ILE A 1 222 ? -4.246 9.855 -5.421 1.00 97.81 222 ILE A O 1
ATOM 1729 N N . ALA A 1 223 ? -2.256 8.883 -5.803 1.00 97.00 223 ALA A N 1
ATOM 1730 C CA . ALA A 1 223 ? -2.449 7.822 -4.819 1.00 97.00 223 ALA A CA 1
ATOM 1731 C C . ALA A 1 223 ? -2.556 8.365 -3.389 1.00 97.00 223 ALA A C 1
ATOM 1733 O O . ALA A 1 223 ? -3.465 7.953 -2.668 1.00 97.00 223 ALA A O 1
ATOM 1734 N N . LEU A 1 224 ? -1.710 9.336 -3.010 1.00 95.75 224 LEU A N 1
ATOM 1735 C CA . LEU A 1 224 ? -1.820 10.012 -1.711 1.00 95.75 224 LEU A CA 1
ATOM 1736 C C . LEU A 1 224 ? -3.203 10.619 -1.486 1.00 95.75 224 LEU A C 1
ATOM 1738 O O . LEU A 1 224 ? -3.870 10.302 -0.504 1.00 95.75 224 LEU A O 1
ATOM 1742 N N . VAL A 1 225 ? -3.663 11.436 -2.434 1.00 96.88 225 VAL A N 1
ATOM 1743 C CA . VAL A 1 225 ? -4.975 12.098 -2.355 1.00 96.88 225 VAL A CA 1
ATOM 1744 C C . VAL A 1 225 ? -6.114 11.075 -2.333 1.00 96.88 225 VAL A C 1
ATOM 1746 O O . VAL A 1 225 ? -7.086 11.236 -1.596 1.00 96.88 225 VAL A O 1
ATOM 1749 N N . SER A 1 226 ? -5.991 10.000 -3.113 1.00 95.75 226 SER A N 1
ATOM 1750 C CA . SER A 1 226 ? -6.994 8.931 -3.156 1.00 95.75 226 SER A CA 1
ATOM 1751 C C . SER A 1 226 ? -7.096 8.195 -1.820 1.00 95.75 226 SER A C 1
ATOM 1753 O O . SER A 1 226 ? -8.200 7.867 -1.392 1.00 95.75 226 SER A O 1
ATOM 1755 N N . GLY A 1 227 ? -5.970 7.959 -1.144 1.00 93.75 227 GLY A N 1
ATOM 1756 C CA . GLY A 1 227 ? -5.961 7.309 0.161 1.00 93.75 227 GLY A CA 1
ATOM 1757 C C . GLY A 1 227 ? -6.409 8.236 1.291 1.00 93.75 227 GLY A C 1
ATOM 1758 O O . GLY A 1 227 ? -7.383 7.934 1.976 1.00 93.75 227 GLY A O 1
ATOM 1759 N N . GLU A 1 228 ? -5.747 9.378 1.471 1.00 92.00 228 GLU A N 1
ATOM 1760 C CA . GLU A 1 228 ? -6.032 10.309 2.575 1.00 92.00 228 GLU A CA 1
ATOM 1761 C C . GLU A 1 228 ? -7.404 10.980 2.454 1.00 92.00 228 GLU A C 1
ATOM 1763 O O . GLU A 1 228 ? -8.036 11.280 3.463 1.00 92.00 228 GLU A O 1
ATOM 1768 N N . GLY A 1 229 ? -7.869 11.216 1.227 1.00 92.69 229 GLY A N 1
ATOM 1769 C CA . GLY A 1 229 ? -9.195 11.759 0.956 1.00 92.69 229 GLY A CA 1
ATOM 1770 C C . GLY A 1 229 ? -10.215 10.652 0.721 1.00 92.69 229 GLY A C 1
ATOM 1771 O O . GLY A 1 229 ? -11.104 10.426 1.537 1.00 92.69 229 GLY A O 1
ATOM 1772 N N . GLY A 1 230 ? -10.093 9.959 -0.413 1.00 95.19 230 GLY A N 1
ATOM 1773 C CA . GLY A 1 230 ? -11.106 9.017 -0.897 1.00 95.19 230 GLY A CA 1
ATOM 1774 C C . GLY A 1 230 ? -11.393 7.860 0.063 1.00 95.19 230 GLY A C 1
ATOM 1775 O O . GLY A 1 230 ? -12.551 7.640 0.419 1.00 95.19 230 GLY A O 1
ATOM 1776 N N . LEU A 1 231 ? -10.360 7.138 0.510 1.00 96.81 231 LEU A N 1
ATOM 1777 C CA . LEU A 1 231 ? -10.544 5.989 1.407 1.00 96.81 231 LEU A CA 1
ATOM 1778 C C . LEU A 1 231 ? -11.001 6.414 2.808 1.00 96.81 231 LEU A C 1
ATOM 1780 O O . LEU A 1 231 ? -11.841 5.741 3.396 1.00 96.81 231 LEU A O 1
ATOM 1784 N N . VAL A 1 232 ? -10.512 7.541 3.333 1.00 96.75 232 VAL A N 1
ATOM 1785 C CA . VAL A 1 232 ? -10.950 8.054 4.644 1.00 96.75 232 VAL A CA 1
ATOM 1786 C C . VAL A 1 232 ? -12.416 8.495 4.612 1.00 96.75 232 VAL A C 1
ATOM 1788 O O . VAL A 1 232 ? -13.174 8.159 5.521 1.00 96.75 232 VAL A O 1
ATOM 1791 N N . VAL A 1 233 ? -12.847 9.193 3.556 1.00 97.62 233 VAL A N 1
ATOM 1792 C CA . VAL A 1 233 ? -14.262 9.561 3.374 1.00 97.62 233 VAL A CA 1
ATOM 1793 C C . VAL A 1 233 ? -15.132 8.313 3.249 1.00 97.62 233 VAL A C 1
ATOM 1795 O O . VAL A 1 233 ? -16.194 8.251 3.866 1.00 97.62 233 VAL A O 1
ATOM 1798 N N . LEU A 1 234 ? -14.680 7.303 2.498 1.00 97.69 234 LEU A N 1
ATOM 1799 C CA . LEU A 1 234 ? -15.385 6.027 2.388 1.00 97.69 234 LEU A CA 1
ATOM 1800 C C . LEU A 1 234 ? -15.549 5.355 3.760 1.00 97.69 234 LEU A C 1
ATOM 1802 O O . LEU A 1 234 ? -16.659 4.943 4.096 1.00 97.69 234 LEU A O 1
ATOM 1806 N N . ALA A 1 235 ? -14.483 5.305 4.564 1.00 97.56 235 ALA A N 1
ATOM 1807 C CA . ALA A 1 235 ? -14.529 4.750 5.915 1.00 97.56 235 ALA A CA 1
ATOM 1808 C C . ALA A 1 235 ? -15.507 5.501 6.822 1.00 97.56 235 ALA A C 1
ATOM 1810 O O . ALA A 1 235 ? -16.272 4.856 7.534 1.00 97.56 235 ALA A O 1
ATOM 1811 N N . GLY A 1 236 ? -15.534 6.836 6.759 1.00 97.00 236 GLY A N 1
ATOM 1812 C CA . GLY A 1 236 ? -16.489 7.652 7.514 1.00 97.00 236 GLY A CA 1
ATOM 1813 C C . GLY A 1 236 ? -17.940 7.385 7.106 1.00 97.00 236 GLY A C 1
ATOM 1814 O O . GLY A 1 236 ? -18.768 7.055 7.949 1.00 97.00 236 GLY A O 1
ATOM 1815 N N . VAL A 1 237 ? -18.237 7.432 5.802 1.00 98.00 237 VAL A N 1
ATOM 1816 C CA . VAL A 1 237 ? -19.599 7.207 5.278 1.00 98.00 237 VAL A CA 1
ATOM 1817 C C . VAL A 1 237 ? -20.106 5.797 5.579 1.00 98.00 237 VAL A C 1
ATOM 1819 O O . VAL A 1 237 ? -21.289 5.621 5.873 1.00 98.00 237 VAL A O 1
ATOM 1822 N N . LEU A 1 238 ? -19.246 4.781 5.473 1.00 97.81 238 LEU A N 1
ATOM 1823 C CA . LEU A 1 238 ? -19.613 3.420 5.856 1.00 97.81 238 LEU A CA 1
ATOM 1824 C C . LEU A 1 238 ? -19.762 3.310 7.375 1.00 97.81 238 LEU A C 1
ATOM 1826 O O . LEU A 1 238 ? -20.749 2.742 7.834 1.00 97.81 238 LEU A O 1
ATOM 1830 N N . GLY A 1 239 ? -18.852 3.916 8.139 1.00 97.50 239 GLY A N 1
ATOM 1831 C CA . GLY A 1 239 ? -18.884 3.960 9.601 1.00 97.50 239 GLY A CA 1
ATOM 1832 C C . GLY A 1 239 ? -20.215 4.462 10.157 1.00 97.50 239 GLY A C 1
ATOM 1833 O O . GLY A 1 239 ? -20.801 3.811 11.021 1.00 97.50 239 GLY A O 1
ATOM 1834 N N . ASP A 1 240 ? -20.748 5.542 9.582 1.00 97.12 240 ASP A N 1
ATOM 1835 C CA . ASP A 1 240 ? -22.047 6.114 9.964 1.00 97.12 240 ASP A CA 1
ATOM 1836 C C . ASP A 1 240 ? -23.238 5.178 9.681 1.00 97.12 240 ASP A C 1
ATOM 1838 O O . ASP A 1 240 ? -24.291 5.298 10.307 1.00 97.12 240 ASP A O 1
ATOM 1842 N N . ARG A 1 241 ? -23.105 4.249 8.724 1.00 96.88 241 ARG A N 1
ATOM 1843 C CA . ARG A 1 241 ? -24.197 3.365 8.277 1.00 96.88 241 ARG A CA 1
ATOM 1844 C C . ARG A 1 241 ? -24.202 2.002 8.952 1.00 96.88 241 ARG A C 1
ATOM 1846 O O . ARG A 1 241 ? -25.276 1.438 9.139 1.00 96.88 241 ARG A O 1
ATOM 1853 N N . MET A 1 242 ? -23.026 1.443 9.230 1.00 97.00 242 MET A N 1
ATOM 1854 C CA . MET A 1 242 ? -22.887 0.048 9.670 1.00 97.00 242 MET A CA 1
ATOM 1855 C C . MET A 1 242 ? -22.071 -0.131 10.954 1.00 97.00 242 MET A C 1
ATOM 1857 O O . MET A 1 242 ? -21.972 -1.256 11.426 1.00 97.00 242 MET A O 1
ATOM 1861 N N . GLY A 1 243 ? -21.529 0.950 11.522 1.00 97.12 243 GLY A N 1
ATOM 1862 C CA . GLY A 1 243 ? -20.613 0.908 12.661 1.00 97.12 243 GLY A CA 1
ATOM 1863 C C . GLY A 1 243 ? -19.174 1.207 12.244 1.00 97.12 243 GLY A C 1
ATOM 1864 O O . GLY A 1 243 ? -18.745 0.880 11.138 1.00 97.12 243 GLY A O 1
ATOM 1865 N N . VAL A 1 244 ? -18.419 1.863 13.132 1.00 96.62 244 VAL A N 1
ATOM 1866 C CA . VAL A 1 244 ? -17.047 2.331 12.856 1.00 96.62 244 VAL A CA 1
ATOM 1867 C C . VAL A 1 244 ? -16.128 1.167 12.471 1.00 96.62 244 VAL A C 1
ATOM 1869 O O . VAL A 1 244 ? -15.405 1.254 11.479 1.00 96.62 244 VAL A O 1
ATOM 1872 N N . VAL A 1 245 ? -16.177 0.065 13.224 1.00 97.06 245 VAL A N 1
ATOM 1873 C CA . VAL A 1 245 ? -15.330 -1.118 12.999 1.00 97.06 245 VAL A CA 1
ATOM 1874 C C . VAL A 1 245 ? -15.649 -1.759 11.649 1.00 97.06 245 VAL A C 1
ATOM 1876 O O . VAL A 1 245 ? -14.748 -2.023 10.848 1.00 97.06 245 VAL A O 1
ATOM 1879 N N . GLU A 1 246 ? -16.926 -1.968 11.361 1.00 97.62 246 GLU A N 1
ATOM 1880 C CA . GLU A 1 246 ? -17.417 -2.574 10.130 1.00 97.62 246 GLU A CA 1
ATOM 1881 C C . GLU A 1 246 ? -17.153 -1.682 8.906 1.00 97.62 246 GLU A C 1
ATOM 1883 O O . GLU A 1 246 ? -16.777 -2.182 7.839 1.00 97.62 246 GLU A O 1
ATOM 1888 N N . GLY A 1 247 ? -17.272 -0.359 9.057 1.00 98.00 247 GLY A N 1
ATOM 1889 C CA . GLY A 1 247 ? -16.971 0.615 8.009 1.00 98.00 247 GLY A CA 1
ATOM 1890 C C . GLY A 1 247 ? -15.491 0.635 7.624 1.00 98.00 247 GLY A C 1
ATOM 1891 O O . GLY A 1 247 ? -15.150 0.602 6.434 1.00 98.00 247 GLY A O 1
ATOM 1892 N N . TRP A 1 248 ? -14.597 0.591 8.613 1.00 98.06 248 TRP A N 1
ATOM 1893 C CA . TRP A 1 248 ? -13.160 0.447 8.372 1.00 98.06 248 TRP A CA 1
ATOM 1894 C C . TRP A 1 248 ? -12.792 -0.907 7.780 1.00 98.06 248 TRP A C 1
ATOM 1896 O O . TRP A 1 248 ? -12.029 -0.960 6.815 1.00 98.06 248 TRP A O 1
ATOM 1906 N N . SER A 1 249 ? -13.368 -1.990 8.300 1.00 98.19 249 SER A N 1
ATOM 1907 C CA . SER A 1 249 ? -13.151 -3.343 7.776 1.00 98.19 249 SER A CA 1
ATOM 1908 C C . SER A 1 249 ? -13.538 -3.415 6.298 1.00 98.19 249 SER A C 1
ATOM 1910 O O . SER A 1 249 ? -12.753 -3.862 5.463 1.00 98.19 249 SER A O 1
ATOM 1912 N N . THR A 1 250 ? -14.702 -2.870 5.943 1.00 98.19 250 THR A N 1
ATOM 1913 C CA . THR A 1 250 ? -15.174 -2.804 4.554 1.00 98.19 250 THR A CA 1
ATOM 1914 C C . THR A 1 250 ? -14.260 -1.939 3.684 1.00 98.19 250 THR A C 1
ATOM 1916 O O . THR A 1 250 ? -13.915 -2.336 2.573 1.00 98.19 250 THR A O 1
ATOM 1919 N N . THR A 1 251 ? -13.793 -0.794 4.186 1.00 98.19 251 THR A N 1
ATOM 1920 C CA . THR A 1 251 ? -12.858 0.083 3.454 1.00 98.19 251 THR A CA 1
ATOM 1921 C C . THR A 1 251 ? -11.519 -0.603 3.178 1.00 98.19 251 THR A C 1
ATOM 1923 O O . THR A 1 251 ? -10.969 -0.495 2.077 1.00 98.19 251 THR A O 1
ATOM 1926 N N . LEU A 1 252 ? -10.996 -1.355 4.146 1.00 98.25 252 LEU A N 1
ATOM 1927 C CA . LEU A 1 252 ? -9.771 -2.138 3.984 1.00 98.25 252 LEU A CA 1
ATOM 1928 C C . LEU A 1 252 ? -9.962 -3.292 2.993 1.00 98.25 252 LEU A C 1
ATOM 1930 O O . LEU A 1 252 ? -9.072 -3.535 2.180 1.00 98.25 252 LEU A O 1
ATOM 1934 N N . LEU A 1 253 ? -11.129 -3.945 2.982 1.00 98.50 253 LEU A N 1
ATOM 1935 C CA . LEU A 1 253 ? -11.474 -4.957 1.976 1.00 98.50 253 LEU A CA 1
ATOM 1936 C C . LEU A 1 253 ? -11.592 -4.358 0.568 1.00 98.50 253 LEU A C 1
ATOM 1938 O O . LEU A 1 253 ? -11.082 -4.941 -0.388 1.00 98.50 253 LEU A O 1
ATOM 1942 N N . VAL A 1 254 ? -12.193 -3.171 0.428 1.00 98.25 254 VAL A N 1
ATOM 1943 C CA . VAL A 1 254 ? -12.215 -2.427 -0.846 1.00 98.25 254 VAL A CA 1
ATOM 1944 C C . VAL A 1 254 ? -10.789 -2.109 -1.295 1.00 98.25 254 VAL A C 1
ATOM 1946 O O . VAL A 1 254 ? -10.440 -2.335 -2.453 1.00 98.25 254 VAL A O 1
ATOM 1949 N N . THR A 1 255 ? -9.938 -1.659 -0.373 1.00 98.19 255 THR A N 1
ATOM 1950 C CA . THR A 1 255 ? -8.521 -1.390 -0.650 1.00 98.19 255 THR A CA 1
ATOM 1951 C C . THR A 1 255 ? -7.794 -2.664 -1.089 1.00 98.19 255 THR A C 1
ATOM 1953 O O . THR A 1 255 ? -7.078 -2.645 -2.089 1.00 98.19 255 THR A O 1
ATOM 1956 N N . ALA A 1 256 ? -8.030 -3.799 -0.425 1.00 98.50 256 ALA A N 1
ATOM 1957 C CA . ALA A 1 256 ? -7.492 -5.095 -0.835 1.00 98.50 256 ALA A CA 1
ATOM 1958 C C . ALA A 1 256 ? -7.953 -5.487 -2.248 1.00 98.50 256 ALA A C 1
ATOM 1960 O O . ALA A 1 256 ? -7.147 -5.965 -3.046 1.00 98.50 256 ALA A O 1
ATOM 1961 N N . GLY A 1 257 ? -9.219 -5.223 -2.588 1.00 98.31 257 GLY A N 1
ATOM 1962 C CA . GLY A 1 257 ? -9.761 -5.400 -3.935 1.00 98.31 257 GLY A CA 1
ATOM 1963 C C . GLY A 1 257 ? -9.041 -4.546 -4.981 1.00 98.31 257 GLY A C 1
ATOM 1964 O O . GLY A 1 257 ? -8.675 -5.059 -6.038 1.00 98.31 257 GLY A O 1
ATOM 1965 N N . ILE A 1 258 ? -8.751 -3.276 -4.671 1.00 97.69 258 ILE A N 1
ATOM 1966 C CA . ILE A 1 258 ? -7.954 -2.390 -5.538 1.00 97.69 258 ILE A CA 1
ATOM 1967 C C . ILE A 1 258 ? -6.562 -2.987 -5.778 1.00 97.69 258 ILE A C 1
ATOM 1969 O O . ILE A 1 258 ? -6.129 -3.077 -6.927 1.00 97.69 258 ILE A O 1
ATOM 1973 N N . PHE A 1 259 ? -5.880 -3.456 -4.728 1.00 97.81 259 PHE A N 1
ATOM 1974 C CA . PHE A 1 259 ? -4.577 -4.116 -4.871 1.00 97.81 259 PHE A CA 1
ATOM 1975 C C . PHE A 1 259 ? -4.655 -5.413 -5.681 1.00 97.81 259 PHE A C 1
ATOM 1977 O O . PHE A 1 259 ? -3.768 -5.667 -6.498 1.00 97.81 259 PHE A O 1
ATOM 1984 N N . ALA A 1 260 ? -5.702 -6.219 -5.501 1.00 98.06 260 ALA A N 1
ATOM 1985 C CA . ALA A 1 260 ? -5.901 -7.461 -6.244 1.00 98.06 260 ALA A CA 1
ATOM 1986 C C . ALA A 1 260 ? -6.123 -7.195 -7.741 1.00 98.06 260 ALA A C 1
ATOM 1988 O O . ALA A 1 260 ? -5.453 -7.801 -8.579 1.00 98.06 260 ALA A O 1
ATOM 1989 N N . ILE A 1 261 ? -6.987 -6.232 -8.079 1.00 98.12 261 ILE A N 1
ATOM 1990 C CA . ILE A 1 261 ? -7.232 -5.795 -9.463 1.00 98.12 261 ILE A CA 1
ATOM 1991 C C . ILE A 1 261 ? -5.949 -5.235 -10.071 1.00 98.12 261 ILE A C 1
ATOM 1993 O O . ILE A 1 261 ? -5.560 -5.626 -11.171 1.00 98.12 261 ILE A O 1
ATOM 1997 N N . ALA A 1 262 ? -5.249 -4.367 -9.342 1.00 97.00 262 ALA A N 1
ATOM 1998 C CA . ALA A 1 262 ? -3.980 -3.828 -9.796 1.00 97.00 262 ALA A CA 1
ATOM 1999 C C . ALA A 1 262 ? -2.931 -4.932 -9.996 1.00 97.00 262 ALA A C 1
ATOM 2001 O O . ALA A 1 262 ? -2.096 -4.826 -10.890 1.00 97.00 262 ALA A O 1
ATOM 2002 N N . THR A 1 263 ? -2.949 -5.991 -9.177 1.00 96.44 263 THR A N 1
ATOM 2003 C CA . THR A 1 263 ? -1.999 -7.109 -9.297 1.00 96.44 263 THR A CA 1
ATOM 2004 C C . THR A 1 263 ? -2.307 -7.894 -10.561 1.00 96.44 263 THR A C 1
ATOM 2006 O O . THR A 1 263 ? -1.405 -8.152 -11.352 1.00 96.44 263 THR A O 1
ATOM 2009 N N . ALA A 1 264 ? -3.585 -8.201 -10.801 1.00 97.19 264 ALA A N 1
ATOM 2010 C CA . ALA A 1 264 ? -4.042 -8.834 -12.034 1.00 97.19 264 ALA A CA 1
ATOM 2011 C C . ALA A 1 264 ? -3.679 -8.004 -13.276 1.00 97.19 264 ALA A C 1
ATOM 2013 O O . ALA A 1 264 ? -3.189 -8.550 -14.262 1.00 97.19 264 ALA A O 1
ATOM 2014 N N . TYR A 1 265 ? -3.841 -6.682 -13.208 1.00 97.06 265 TYR A N 1
ATOM 2015 C CA . TYR A 1 265 ? -3.448 -5.769 -14.278 1.00 97.06 265 TYR A CA 1
ATOM 2016 C C . TYR A 1 265 ? -1.931 -5.786 -14.527 1.00 97.06 265 TYR A C 1
ATOM 2018 O O . TYR A 1 265 ? -1.476 -6.002 -15.652 1.00 97.06 265 TYR A O 1
ATOM 2026 N N . HIS A 1 266 ? -1.125 -5.634 -13.473 1.00 96.19 266 HIS A N 1
ATOM 2027 C CA . HIS A 1 266 ? 0.337 -5.643 -13.559 1.00 96.19 266 HIS A CA 1
ATOM 2028 C C . HIS A 1 266 ? 0.916 -6.998 -13.980 1.00 96.19 266 HIS A C 1
ATOM 2030 O O . HIS A 1 266 ? 1.964 -7.030 -14.627 1.00 96.19 266 HIS A O 1
ATOM 2036 N N . LEU A 1 267 ? 0.224 -8.108 -13.705 1.00 94.31 267 LEU A N 1
ATOM 2037 C CA . LEU A 1 267 ? 0.590 -9.422 -14.236 1.00 94.31 267 LEU A CA 1
ATOM 2038 C C . LEU A 1 267 ? 0.583 -9.450 -15.770 1.00 94.31 267 LEU A C 1
ATOM 2040 O O . LEU A 1 267 ? 1.397 -10.166 -16.354 1.00 94.31 267 LEU A O 1
ATOM 2044 N N . MET A 1 268 ? -0.290 -8.667 -16.409 1.00 92.81 268 MET A N 1
ATOM 2045 C CA . MET A 1 268 ? -0.431 -8.614 -17.866 1.00 92.81 268 MET A CA 1
ATOM 2046 C C . MET A 1 268 ? 0.443 -7.530 -18.501 1.00 92.81 268 MET A C 1
ATOM 2048 O O . MET A 1 268 ? 1.002 -7.756 -19.572 1.00 92.81 268 MET A O 1
ATOM 2052 N N . ILE A 1 269 ? 0.566 -6.361 -17.860 1.00 91.69 269 ILE A N 1
ATOM 2053 C CA . ILE A 1 269 ? 1.172 -5.184 -18.499 1.00 91.69 269 ILE A CA 1
ATOM 2054 C C . ILE A 1 269 ? 2.649 -4.954 -18.156 1.00 91.69 269 ILE A C 1
ATOM 2056 O O . ILE A 1 269 ? 3.347 -4.310 -18.940 1.00 91.69 269 ILE A O 1
ATOM 2060 N N . LEU A 1 270 ? 3.145 -5.441 -17.005 1.00 90.75 270 LEU A N 1
ATOM 2061 C CA . LEU A 1 270 ? 4.523 -5.141 -16.604 1.00 90.75 270 LEU A CA 1
ATOM 2062 C C . LEU A 1 270 ? 5.529 -5.795 -17.559 1.00 90.75 270 LEU A C 1
ATOM 2064 O O . LEU A 1 270 ? 5.448 -7.015 -17.774 1.00 90.75 270 LEU A O 1
ATOM 2068 N N . PRO A 1 271 ? 6.503 -5.020 -18.077 1.00 85.38 271 PRO A N 1
ATOM 2069 C CA . PRO A 1 271 ? 7.466 -5.515 -19.045 1.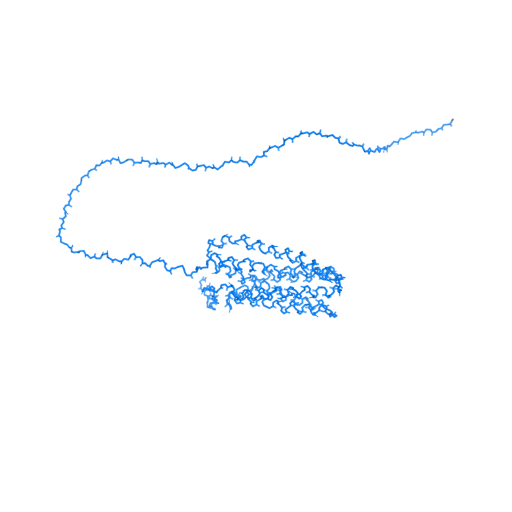00 85.38 271 PRO A CA 1
ATOM 2070 C C . PRO A 1 271 ? 8.387 -6.555 -18.410 1.00 85.38 271 PRO A C 1
ATOM 2072 O O . PRO A 1 271 ? 8.772 -6.448 -17.245 1.00 85.38 271 PRO A O 1
ATOM 2075 N N . VAL A 1 272 ? 8.761 -7.559 -19.197 1.00 82.69 272 VAL A N 1
ATOM 2076 C CA . VAL A 1 272 ? 9.880 -8.447 -18.878 1.00 82.69 272 VAL A CA 1
ATOM 2077 C C . VAL A 1 272 ? 11.121 -7.793 -19.473 1.00 82.69 272 VAL A C 1
ATOM 2079 O O . VAL A 1 272 ? 11.315 -7.844 -20.684 1.00 82.69 272 VAL A O 1
ATOM 2082 N N . ALA A 1 273 ? 11.909 -7.110 -18.645 1.00 74.88 273 ALA A N 1
ATOM 2083 C CA . ALA A 1 273 ? 13.136 -6.477 -19.113 1.00 74.88 273 ALA A CA 1
ATOM 2084 C C . ALA A 1 273 ? 14.202 -7.561 -19.409 1.00 74.88 273 ALA A C 1
ATOM 2086 O O . ALA A 1 273 ? 14.431 -8.416 -18.550 1.00 74.88 273 ALA A O 1
ATOM 2087 N N . PRO A 1 274 ? 14.848 -7.565 -20.595 1.00 63.97 274 PRO A N 1
ATOM 2088 C CA . PRO A 1 274 ? 15.821 -8.600 -20.982 1.00 63.97 274 PRO A CA 1
ATOM 2089 C C . PRO A 1 274 ? 17.020 -8.723 -20.027 1.00 63.97 274 PRO A C 1
ATOM 2091 O O . PRO A 1 274 ? 17.518 -9.829 -19.784 1.00 63.97 274 PRO A O 1
ATOM 2094 N N . ASP A 1 275 ? 17.423 -7.587 -19.453 1.00 72.00 275 ASP A N 1
ATOM 2095 C CA . ASP A 1 275 ? 18.548 -7.457 -18.523 1.00 72.00 275 ASP A CA 1
ATOM 2096 C C . ASP A 1 275 ? 18.140 -7.628 -17.051 1.00 72.00 275 ASP A C 1
ATOM 2098 O O . ASP A 1 275 ? 18.981 -7.571 -16.154 1.00 72.00 275 ASP A O 1
ATOM 2102 N N . ASP A 1 276 ? 16.855 -7.872 -16.774 1.00 75.56 276 ASP A N 1
ATOM 2103 C CA . ASP A 1 276 ? 16.354 -8.126 -15.421 1.00 75.56 276 ASP A CA 1
ATOM 2104 C C . ASP A 1 276 ? 16.675 -9.566 -15.005 1.00 75.56 276 ASP A C 1
ATOM 2106 O O . ASP A 1 276 ? 15.841 -10.475 -15.061 1.00 75.56 276 ASP A O 1
ATOM 2110 N N . ARG A 1 277 ? 17.937 -9.778 -14.622 1.00 74.94 277 ARG A N 1
ATOM 2111 C CA . ARG A 1 277 ? 18.465 -11.044 -14.106 1.00 74.94 277 ARG A CA 1
ATOM 2112 C C . ARG A 1 277 ? 18.983 -10.850 -12.677 1.00 74.94 277 ARG A C 1
ATOM 2114 O O . ARG A 1 277 ? 19.551 -9.800 -12.379 1.00 74.94 277 ARG A O 1
ATOM 2121 N N . PRO A 1 278 ? 18.840 -11.853 -11.790 1.00 73.38 278 PRO A N 1
ATOM 2122 C CA . PRO A 1 278 ? 19.482 -11.811 -10.477 1.00 73.38 278 PRO A CA 1
ATOM 2123 C C . PRO A 1 278 ? 21.001 -11.640 -10.638 1.00 73.38 278 PRO A C 1
ATOM 2125 O O . PRO A 1 278 ? 21.607 -12.370 -11.429 1.00 73.38 278 PRO A O 1
ATOM 2128 N N . ARG A 1 279 ? 21.626 -10.696 -9.915 1.00 64.62 279 ARG A N 1
ATOM 2129 C CA . ARG A 1 279 ? 23.090 -10.517 -9.990 1.00 64.62 279 ARG A CA 1
ATOM 2130 C C . ARG A 1 279 ? 23.821 -11.806 -9.569 1.00 64.62 279 ARG A C 1
ATOM 2132 O O . ARG A 1 279 ? 23.482 -12.369 -8.524 1.00 64.62 279 ARG A O 1
ATOM 2139 N N . PRO A 1 280 ? 24.834 -12.276 -10.323 1.00 58.94 280 PRO A N 1
ATOM 2140 C CA . PRO A 1 280 ? 25.621 -13.445 -9.937 1.00 58.94 280 PRO A CA 1
ATOM 2141 C C . PRO A 1 280 ? 26.288 -13.249 -8.566 1.00 58.94 280 PRO A C 1
ATOM 2143 O O . PRO A 1 280 ? 26.909 -12.220 -8.311 1.00 58.94 280 PRO A O 1
ATOM 2146 N N . ARG A 1 281 ? 26.221 -14.264 -7.690 1.00 54.09 281 ARG A N 1
ATOM 2147 C CA . ARG A 1 281 ? 26.792 -14.249 -6.319 1.00 54.09 281 ARG A CA 1
ATOM 2148 C C . ARG A 1 281 ? 28.303 -13.943 -6.233 1.00 54.09 281 ARG A C 1
ATOM 2150 O O . ARG A 1 281 ? 28.790 -13.744 -5.127 1.00 54.09 281 ARG A O 1
ATOM 2157 N N . GLY A 1 282 ? 29.039 -13.932 -7.348 1.00 52.22 282 GLY A N 1
ATOM 2158 C CA . GLY A 1 282 ? 30.505 -13.829 -7.384 1.00 52.22 282 GLY A CA 1
ATOM 2159 C C . GLY A 1 282 ? 31.092 -12.413 -7.435 1.00 52.22 282 GLY A C 1
ATOM 2160 O O . GLY A 1 282 ? 32.240 -12.238 -7.049 1.00 52.22 282 GLY A O 1
ATOM 2161 N N . GLU A 1 283 ? 30.340 -11.390 -7.849 1.00 54.12 283 GLU A N 1
ATOM 2162 C CA . GLU A 1 283 ? 30.899 -10.030 -8.012 1.00 54.12 283 GLU A CA 1
ATOM 2163 C C . GLU A 1 283 ? 30.948 -9.224 -6.704 1.00 54.12 283 GLU A C 1
ATOM 2165 O O . GLU A 1 283 ? 31.721 -8.278 -6.584 1.00 54.12 283 GLU A O 1
ATOM 2170 N N . ALA A 1 284 ? 30.194 -9.629 -5.677 1.00 51.25 284 ALA A N 1
ATOM 2171 C CA . ALA A 1 284 ? 30.223 -8.971 -4.368 1.00 51.25 284 ALA A CA 1
ATOM 2172 C C . ALA A 1 284 ? 31.514 -9.244 -3.565 1.00 51.25 284 ALA A C 1
ATOM 2174 O O . ALA A 1 284 ? 31.785 -8.528 -2.606 1.00 51.25 284 ALA A O 1
ATOM 2175 N N . MET A 1 285 ? 32.315 -10.249 -3.949 1.00 51.22 285 MET A N 1
ATOM 2176 C CA . MET A 1 285 ? 33.604 -10.575 -3.312 1.00 51.22 285 MET A CA 1
ATOM 2177 C C . MET A 1 285 ? 34.825 -10.317 -4.217 1.00 51.22 285 MET A C 1
ATOM 2179 O O . MET A 1 285 ? 35.934 -10.700 -3.862 1.00 51.22 285 MET A O 1
ATOM 2183 N N . GLY A 1 286 ? 34.646 -9.691 -5.388 1.00 43.75 286 GLY A N 1
ATOM 2184 C CA . GLY A 1 286 ? 35.735 -9.465 -6.351 1.00 43.75 286 GLY A CA 1
ATOM 2185 C C . GLY A 1 286 ? 36.580 -8.211 -6.099 1.00 43.75 286 GLY A C 1
ATOM 2186 O O . GLY A 1 286 ? 37.713 -8.148 -6.554 1.00 43.75 286 GLY A O 1
ATOM 2187 N N . ASN A 1 287 ? 36.068 -7.233 -5.344 1.00 51.28 287 ASN A N 1
ATOM 2188 C CA . ASN A 1 287 ? 36.715 -5.920 -5.183 1.00 51.28 287 ASN A CA 1
ATOM 2189 C C . ASN A 1 287 ? 37.431 -5.710 -3.840 1.00 51.28 287 ASN A C 1
ATOM 2191 O O . ASN A 1 287 ? 37.779 -4.584 -3.501 1.00 51.28 287 ASN A O 1
ATOM 2195 N N . THR A 1 288 ? 37.654 -6.766 -3.056 1.00 54.34 288 THR A N 1
ATOM 2196 C CA . THR A 1 288 ? 38.405 -6.670 -1.787 1.00 54.34 288 THR A CA 1
ATOM 2197 C C . THR A 1 288 ? 39.854 -7.159 -1.898 1.00 54.34 288 THR A C 1
ATOM 2199 O O . THR A 1 288 ? 40.540 -7.216 -0.886 1.00 54.34 288 THR A O 1
ATOM 2202 N N . ALA A 1 289 ? 40.323 -7.512 -3.102 1.00 45.06 289 ALA A N 1
ATOM 2203 C CA . ALA A 1 289 ? 41.664 -8.067 -3.325 1.00 45.06 289 ALA A CA 1
ATOM 2204 C C . ALA A 1 289 ? 42.686 -7.082 -3.938 1.00 45.06 289 ALA A C 1
ATOM 2206 O O . ALA A 1 289 ? 43.833 -7.467 -4.130 1.00 45.06 289 ALA A O 1
ATOM 2207 N N . GLU A 1 290 ? 42.313 -5.825 -4.199 1.00 44.62 290 GLU A N 1
ATOM 2208 C CA . GLU A 1 290 ? 43.256 -4.754 -4.564 1.00 44.62 290 GLU A CA 1
ATOM 2209 C C . GLU A 1 290 ? 43.147 -3.583 -3.577 1.00 44.62 290 GLU A C 1
ATOM 2211 O O . GLU A 1 29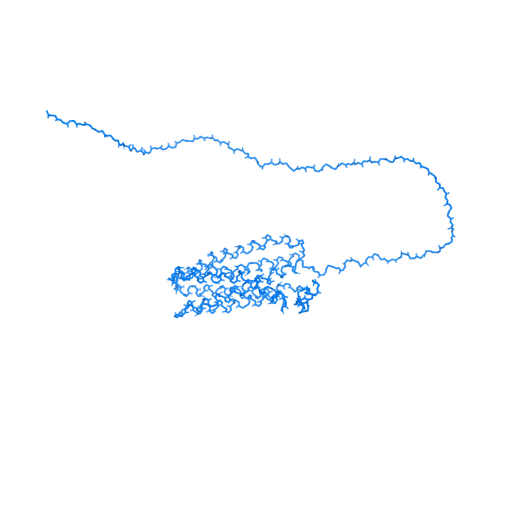0 ? 42.537 -2.556 -3.875 1.00 44.62 290 GLU A O 1
ATOM 2216 N N . ILE A 1 291 ? 43.719 -3.754 -2.380 1.00 42.53 291 ILE A N 1
ATOM 2217 C CA . ILE A 1 291 ? 44.231 -2.666 -1.527 1.00 42.53 291 ILE A CA 1
ATOM 2218 C C . ILE A 1 291 ? 45.548 -3.139 -0.916 1.00 42.53 291 ILE A C 1
ATOM 2220 O O . ILE A 1 291 ? 45.559 -4.271 -0.381 1.00 42.53 291 ILE A O 1
#

Sequence (291 aa):
MPGKCPENARKMPGVERATEHSGRSRSPWTARRPRLRRGSVQARCPAGGDTMTEQDPTSPPADTADTADTADTADTADTSWARAWAWVPSLYFVQGLPYVVVNNLSVVLYKTLEVSNSRITFWTSWLSLAWALKALWSPFVDGVSTKRRWTLAMQASMVPALVLIAFALPTPWFLEATLALFLVIALASATHDIAADGLYMLGLRQDQQAAFVGVRSTFWRIALVSGEGGLVVLAGVLGDRMGVVEGWSTTLLVTAGIFAIATAYHLMILPVAPDDRPRPRGEAMGNTAEI

Radius of gyration: 34.31 Å; chains: 1; bounding box: 77×87×116 Å